Protein AF-A0A539E7C9-F1 (afdb_monomer_lite)

Structure (mmCIF, N/CA/C/O backbone):
data_AF-A0A539E7C9-F1
#
_entry.id   AF-A0A539E7C9-F1
#
loop_
_atom_site.group_PDB
_atom_site.id
_atom_site.type_symbol
_atom_site.label_atom_id
_atom_site.label_alt_id
_atom_site.label_comp_id
_atom_site.label_asym_id
_atom_site.label_entity_id
_atom_site.label_seq_id
_atom_site.pdbx_PDB_ins_code
_atom_site.Cartn_x
_atom_site.Cartn_y
_atom_site.Cartn_z
_atom_site.occupancy
_atom_site.B_iso_or_equiv
_atom_site.auth_seq_id
_atom_site.auth_comp_id
_atom_site.auth_asym_id
_atom_site.auth_atom_id
_atom_site.pdbx_PDB_model_num
ATOM 1 N N . MET A 1 1 ? 69.581 -27.695 44.020 1.00 45.28 1 MET A N 1
ATOM 2 C CA . MET A 1 1 ? 68.992 -27.643 42.669 1.00 45.28 1 MET A CA 1
ATOM 3 C C . MET A 1 1 ? 68.002 -26.503 42.683 1.00 45.28 1 MET A C 1
ATOM 5 O O . MET A 1 1 ? 66.988 -26.590 43.356 1.00 45.28 1 MET A O 1
ATOM 9 N N . THR A 1 2 ? 68.429 -25.380 42.125 1.00 43.75 2 THR A N 1
ATOM 10 C CA . THR A 1 2 ? 67.729 -24.096 42.081 1.00 43.75 2 THR A CA 1
ATOM 11 C C . THR A 1 2 ? 67.077 -23.979 40.713 1.00 43.75 2 THR A C 1
ATOM 13 O O . THR A 1 2 ? 67.805 -23.811 39.738 1.00 43.75 2 THR A O 1
ATOM 16 N N . ASP A 1 3 ? 65.751 -24.087 40.654 1.00 48.62 3 ASP A N 1
ATOM 17 C CA . ASP A 1 3 ? 64.978 -23.784 39.450 1.00 48.62 3 ASP A CA 1
ATOM 18 C C . ASP A 1 3 ? 64.479 -22.341 39.507 1.00 48.62 3 ASP A C 1
ATOM 20 O O . ASP A 1 3 ? 63.809 -21.902 40.445 1.00 48.62 3 ASP A O 1
ATOM 24 N N . THR A 1 4 ? 64.906 -21.601 38.495 1.00 52.16 4 THR A N 1
ATOM 25 C CA . THR A 1 4 ? 64.606 -20.208 38.191 1.00 52.16 4 THR A CA 1
ATOM 26 C C . THR A 1 4 ? 63.219 -20.068 37.573 1.00 52.16 4 THR A C 1
ATOM 28 O O . THR A 1 4 ? 62.860 -20.775 36.637 1.00 52.16 4 THR A O 1
ATOM 31 N N . ASN A 1 5 ? 62.471 -19.109 38.108 1.00 47.59 5 ASN A N 1
ATOM 32 C CA . ASN A 1 5 ? 61.143 -18.679 37.691 1.00 47.59 5 ASN A CA 1
ATOM 33 C C . ASN A 1 5 ? 61.292 -17.612 36.583 1.00 47.59 5 ASN A C 1
ATOM 35 O O . ASN A 1 5 ? 61.856 -16.549 36.853 1.00 47.59 5 ASN A O 1
ATOM 39 N N . GLU A 1 6 ? 60.834 -17.878 35.355 1.00 50.44 6 GLU A N 1
ATOM 40 C CA . GLU A 1 6 ? 60.775 -16.877 34.273 1.00 50.44 6 GLU A CA 1
ATOM 41 C C . GLU A 1 6 ? 59.439 -16.103 34.309 1.00 50.44 6 GLU A C 1
ATOM 43 O O . GLU A 1 6 ? 58.375 -16.725 34.338 1.00 50.44 6 GLU A O 1
ATOM 48 N N . PRO A 1 7 ? 59.448 -14.755 34.297 1.00 54.31 7 PRO A N 1
ATOM 49 C CA . PRO A 1 7 ? 58.234 -13.950 34.203 1.00 54.31 7 PRO A CA 1
ATOM 50 C C . PRO A 1 7 ? 57.754 -13.790 32.750 1.00 54.31 7 PRO A C 1
ATOM 52 O O . PRO A 1 7 ? 58.535 -13.532 31.835 1.00 54.31 7 PRO A O 1
ATOM 55 N N . GLY A 1 8 ? 56.437 -13.919 32.568 1.00 47.38 8 GLY A N 1
ATOM 56 C CA . GLY A 1 8 ? 55.744 -13.894 31.282 1.00 47.38 8 GLY A CA 1
ATOM 57 C C . GLY A 1 8 ? 55.895 -12.595 30.485 1.00 47.38 8 GLY A C 1
ATOM 58 O O . GLY A 1 8 ? 55.866 -11.487 31.022 1.00 47.38 8 GLY A O 1
ATOM 59 N N . ALA A 1 9 ? 56.014 -12.765 29.168 1.00 51.94 9 ALA A N 1
ATOM 60 C CA . ALA A 1 9 ? 56.040 -11.701 28.178 1.00 51.94 9 ALA A CA 1
ATOM 61 C C . ALA A 1 9 ? 54.674 -10.996 28.089 1.00 51.94 9 ALA A C 1
ATOM 63 O O . ALA A 1 9 ? 53.658 -11.612 27.762 1.00 51.94 9 ALA A O 1
ATOM 64 N N . GLY A 1 10 ? 54.663 -9.694 28.382 1.00 43.34 10 GLY A N 1
ATOM 65 C CA . GLY A 1 10 ? 53.506 -8.821 28.214 1.00 43.34 10 GLY A CA 1
ATOM 66 C C . GLY A 1 10 ? 53.247 -8.498 26.742 1.00 43.34 10 GLY A C 1
ATOM 67 O O . GLY A 1 10 ? 54.159 -8.143 25.997 1.00 43.34 10 GLY A O 1
ATOM 68 N N . TRP A 1 11 ? 51.985 -8.609 26.334 1.00 54.03 11 TRP A N 1
ATOM 69 C CA . TRP A 1 11 ? 51.491 -8.149 25.040 1.00 54.03 11 TRP A CA 1
ATOM 70 C C . TRP A 1 11 ? 51.380 -6.616 25.037 1.00 54.03 11 TRP A C 1
ATOM 72 O O . TRP A 1 11 ? 50.756 -6.039 25.928 1.00 54.03 11 TRP A O 1
ATOM 82 N N . ALA A 1 12 ? 51.985 -5.963 24.041 1.00 51.44 12 ALA A N 1
ATOM 83 C CA . ALA A 1 12 ? 51.870 -4.526 23.803 1.00 51.44 12 ALA A CA 1
ATOM 84 C C . ALA A 1 12 ? 50.987 -4.275 22.564 1.00 51.44 12 ALA A C 1
ATOM 86 O O . ALA A 1 12 ? 51.222 -4.905 21.528 1.00 51.44 12 ALA A O 1
ATOM 87 N N . PRO A 1 13 ? 49.991 -3.374 22.632 1.00 52.78 13 PRO A N 1
ATOM 88 C CA . PRO A 1 13 ? 49.167 -3.038 21.478 1.00 52.78 13 PRO A CA 1
ATOM 89 C C . PRO A 1 13 ? 49.966 -2.244 20.425 1.00 52.78 13 PRO A C 1
ATOM 91 O O . PRO A 1 13 ? 50.876 -1.486 20.781 1.00 52.78 13 PRO A O 1
ATOM 94 N N . PRO A 1 14 ? 49.633 -2.383 19.129 1.00 60.56 14 PRO A N 1
ATOM 95 C CA . PRO A 1 14 ? 50.300 -1.656 18.056 1.00 60.56 14 PRO A CA 1
ATOM 96 C C . PRO A 1 14 ? 50.029 -0.148 18.153 1.00 60.56 14 PRO A C 1
ATOM 98 O O . PRO A 1 14 ? 48.902 0.298 18.365 1.00 60.56 14 PRO A O 1
ATOM 101 N N . SER A 1 15 ? 51.082 0.645 17.969 1.00 54.16 15 SER A N 1
ATOM 102 C CA . SER A 1 15 ? 51.019 2.104 17.873 1.00 54.16 15 SER A CA 1
ATOM 103 C C . SER A 1 15 ? 50.252 2.540 16.620 1.00 54.16 15 SER A C 1
ATOM 105 O O . SER A 1 15 ? 50.608 2.144 15.509 1.00 54.16 15 SER A O 1
ATOM 107 N N . LEU A 1 16 ? 49.229 3.378 16.803 1.00 50.78 16 LEU A N 1
ATOM 108 C CA . LEU A 1 16 ? 48.463 3.994 15.717 1.00 50.78 16 LEU A CA 1
ATOM 109 C C . LEU A 1 16 ? 49.332 4.979 14.906 1.00 50.78 16 LEU A C 1
ATOM 111 O O . LEU A 1 16 ? 50.142 5.700 15.495 1.00 50.78 16 LEU A O 1
ATOM 115 N N . PRO A 1 17 ? 49.162 5.050 13.573 1.00 52.31 17 PRO A N 1
ATOM 116 C CA . PRO A 1 17 ? 49.855 6.021 12.735 1.00 52.31 17 PRO A CA 1
ATOM 117 C C . PRO A 1 17 ? 49.379 7.457 13.005 1.00 52.31 17 PRO A C 1
ATOM 119 O O . PRO A 1 17 ? 48.205 7.714 13.270 1.00 52.31 17 PRO A O 1
ATOM 122 N N . SER A 1 18 ? 50.328 8.391 12.925 1.00 56.41 18 SER A N 1
ATOM 123 C CA . SER A 1 18 ? 50.148 9.828 13.140 1.00 56.41 18 SER A CA 1
ATOM 124 C C . SER A 1 18 ? 49.028 10.440 12.292 1.00 56.41 18 SER A C 1
ATOM 126 O O . SER A 1 18 ? 48.858 10.112 11.119 1.00 56.41 18 SER A O 1
ATOM 128 N N . ALA A 1 19 ? 48.307 11.381 12.904 1.00 47.06 19 ALA A N 1
ATOM 129 C CA . ALA A 1 19 ? 47.188 12.124 12.338 1.00 47.06 19 ALA A CA 1
ATOM 130 C C . ALA A 1 19 ? 47.471 12.714 10.942 1.00 47.06 19 ALA A C 1
ATOM 132 O O . ALA A 1 19 ? 48.438 13.448 10.734 1.00 47.06 19 ALA A O 1
ATOM 133 N N . VAL A 1 20 ? 46.557 12.433 10.011 1.00 54.09 20 VAL A N 1
ATOM 134 C CA . VAL A 1 20 ? 46.459 13.072 8.695 1.00 54.09 20 VAL A CA 1
ATOM 135 C C . VAL A 1 20 ? 46.129 14.557 8.887 1.00 54.09 20 VAL A C 1
ATOM 137 O O . VAL A 1 20 ? 45.138 14.909 9.529 1.00 54.09 20 VAL A O 1
ATOM 140 N N . GLN A 1 21 ? 46.967 15.439 8.337 1.00 51.78 21 GLN A N 1
ATOM 141 C CA . GLN A 1 21 ? 46.701 16.878 8.283 1.00 51.78 21 GLN A CA 1
ATOM 142 C C . GLN A 1 21 ? 45.459 17.145 7.421 1.00 51.78 21 GLN A C 1
ATOM 144 O O . GLN A 1 21 ? 45.391 16.717 6.270 1.00 51.78 21 GLN A O 1
ATOM 149 N N . LYS A 1 22 ? 44.476 17.867 7.976 1.00 44.31 22 LYS A N 1
ATOM 150 C CA . LYS A 1 22 ? 43.299 18.331 7.229 1.00 44.31 22 LYS A CA 1
ATOM 151 C C . LYS A 1 22 ? 43.729 19.325 6.135 1.00 44.31 22 LYS A C 1
ATOM 153 O O . LYS A 1 22 ? 44.452 20.269 6.461 1.00 44.31 22 LYS A O 1
ATOM 158 N N . PRO A 1 23 ? 43.266 19.174 4.880 1.00 50.12 23 PRO A N 1
ATOM 159 C CA . PRO A 1 23 ? 43.487 20.167 3.834 1.00 50.12 23 PRO A CA 1
ATOM 160 C C . PRO A 1 23 ? 42.824 21.501 4.198 1.00 50.12 23 PRO A C 1
ATOM 162 O O . PRO A 1 23 ? 41.652 21.546 4.574 1.00 50.12 23 PRO A O 1
ATOM 165 N N . THR A 1 24 ? 43.567 22.596 4.072 1.00 53.03 24 THR A N 1
ATOM 166 C CA . THR A 1 24 ? 43.044 23.961 4.151 1.00 53.03 24 THR A CA 1
ATOM 167 C C . THR A 1 24 ? 42.242 24.283 2.889 1.00 53.03 24 THR A C 1
ATOM 169 O O . THR A 1 24 ? 42.777 24.267 1.782 1.00 53.03 24 THR A O 1
ATOM 172 N N . LEU A 1 25 ? 40.952 24.588 3.055 1.00 49.84 25 LEU A N 1
ATOM 173 C CA . LEU A 1 25 ? 40.088 25.069 1.974 1.00 49.84 25 LEU A CA 1
ATOM 174 C C . LEU A 1 25 ? 40.423 26.534 1.619 1.00 49.84 25 LEU A C 1
ATOM 176 O O . LEU A 1 25 ? 40.647 27.339 2.528 1.00 49.84 25 LEU A O 1
ATOM 180 N N . PRO A 1 26 ? 40.438 26.909 0.327 1.00 62.44 26 PRO A N 1
ATOM 181 C CA . PRO A 1 26 ? 40.548 28.303 -0.096 1.00 62.44 26 PRO A CA 1
ATOM 182 C C . PRO A 1 26 ? 39.264 29.100 0.223 1.00 62.44 26 PRO A C 1
ATOM 184 O O . PRO A 1 26 ? 38.184 28.515 0.332 1.00 62.44 26 PRO A O 1
ATOM 187 N N . PRO A 1 27 ? 39.354 30.436 0.371 1.00 53.66 27 PRO A N 1
ATOM 188 C CA . PRO A 1 27 ? 38.210 31.279 0.710 1.00 53.66 27 PRO A CA 1
ATOM 189 C C . PRO A 1 27 ? 37.151 31.293 -0.403 1.00 53.66 27 PRO A C 1
ATOM 191 O O . PRO A 1 27 ? 37.465 31.448 -1.584 1.00 53.66 27 PRO A O 1
ATOM 194 N N . ALA A 1 28 ? 35.886 31.162 0.001 1.00 46.38 28 ALA A N 1
ATOM 195 C CA . ALA A 1 28 ? 34.723 31.213 -0.876 1.00 46.38 28 ALA A CA 1
ATOM 196 C C . ALA A 1 28 ? 34.546 32.615 -1.485 1.00 46.38 28 ALA A C 1
ATOM 198 O O . ALA A 1 28 ? 34.436 33.612 -0.771 1.00 46.38 28 ALA A O 1
ATOM 199 N N . VAL A 1 29 ? 34.490 32.679 -2.816 1.00 52.69 29 VAL A N 1
ATOM 200 C CA . VAL A 1 29 ? 34.099 33.873 -3.573 1.00 52.69 29 VAL A CA 1
ATOM 201 C C . VAL A 1 29 ? 32.605 33.761 -3.864 1.00 52.69 29 VAL A C 1
ATOM 203 O O . VAL A 1 29 ? 32.192 32.875 -4.607 1.00 52.69 29 VAL A O 1
ATOM 206 N N . SER A 1 30 ? 31.792 34.643 -3.284 1.00 42.72 30 SER A N 1
ATOM 207 C CA . SER A 1 30 ? 30.349 34.711 -3.549 1.00 42.72 30 SER A CA 1
ATOM 208 C C . SER A 1 30 ? 30.069 35.456 -4.862 1.00 42.72 30 SER A C 1
ATOM 210 O O . SER A 1 30 ? 30.399 36.641 -4.947 1.00 42.72 30 SER A O 1
ATOM 212 N N . PRO A 1 31 ? 29.425 34.847 -5.875 1.00 51.72 31 PRO A N 1
ATOM 213 C CA . PRO A 1 31 ? 28.881 35.599 -6.995 1.00 51.72 31 PRO A CA 1
ATOM 214 C C . PRO A 1 31 ? 27.459 36.076 -6.676 1.00 51.72 31 PRO A C 1
ATOM 216 O O . PRO A 1 31 ? 26.536 35.287 -6.483 1.00 51.72 31 PRO A O 1
ATOM 219 N N . SER A 1 32 ? 27.263 37.390 -6.678 1.00 46.81 32 SER A N 1
ATOM 220 C CA . SER A 1 32 ? 25.951 38.025 -6.753 1.00 46.81 32 SER A CA 1
ATOM 221 C C . SER A 1 32 ? 25.377 37.850 -8.165 1.00 46.81 32 SER A C 1
ATOM 223 O O . SER A 1 32 ? 25.829 38.486 -9.116 1.00 46.81 32 SER A O 1
ATOM 225 N N . ARG A 1 33 ? 24.366 36.986 -8.319 1.00 44.47 33 ARG A N 1
ATOM 226 C CA . ARG A 1 33 ? 23.518 36.938 -9.520 1.00 44.47 33 ARG A CA 1
ATOM 227 C C . ARG A 1 33 ? 22.068 37.207 -9.144 1.00 44.47 33 ARG A C 1
ATOM 229 O O . ARG A 1 33 ? 21.465 36.470 -8.373 1.00 44.47 33 ARG A O 1
ATOM 236 N N . THR A 1 34 ? 21.524 38.274 -9.714 1.00 43.72 34 THR A N 1
ATOM 237 C CA . THR A 1 34 ? 20.089 38.546 -9.783 1.00 43.72 34 THR A CA 1
ATOM 238 C C . THR A 1 34 ? 19.411 37.542 -10.727 1.00 43.72 34 THR A C 1
ATOM 240 O O . THR A 1 34 ? 19.965 37.250 -11.792 1.00 43.72 34 THR A O 1
ATOM 243 N N . PRO A 1 35 ? 18.226 37.009 -10.382 1.00 47.81 35 PRO A N 1
ATOM 244 C CA . PRO A 1 35 ? 17.487 36.110 -11.263 1.00 47.81 35 PRO A CA 1
ATOM 245 C C . PRO A 1 35 ? 16.845 36.881 -12.435 1.00 47.81 35 PRO A C 1
ATOM 247 O O . PRO A 1 35 ? 16.334 37.986 -12.228 1.00 47.81 35 PRO A O 1
ATOM 250 N N . PRO A 1 36 ? 16.850 36.330 -13.664 1.00 46.16 36 PRO A N 1
ATOM 251 C CA . PRO A 1 36 ? 16.102 36.893 -14.780 1.00 46.16 36 PRO A CA 1
ATOM 252 C C . PRO A 1 36 ? 14.599 36.611 -14.637 1.00 46.16 36 PRO A C 1
ATOM 254 O O . PRO A 1 36 ? 14.173 35.531 -14.232 1.00 46.16 36 PRO A O 1
ATOM 257 N N . SER A 1 37 ? 13.796 37.605 -15.004 1.00 46.53 37 SER A N 1
ATOM 258 C CA . SER A 1 37 ? 12.341 37.538 -15.142 1.00 46.53 37 SER A CA 1
ATOM 259 C C . SER A 1 37 ? 11.934 36.601 -16.286 1.00 46.53 37 SER A C 1
ATOM 261 O O . SER A 1 37 ? 12.349 36.804 -17.427 1.00 46.53 37 SER A O 1
ATOM 263 N N . ASN A 1 38 ? 11.109 35.601 -15.974 1.00 43.81 38 ASN A N 1
ATOM 264 C CA . ASN A 1 38 ? 10.612 34.594 -16.913 1.00 43.81 38 ASN A CA 1
ATOM 265 C C . ASN A 1 38 ? 9.456 35.157 -17.783 1.00 43.81 38 ASN A C 1
ATOM 267 O O . ASN A 1 38 ? 8.522 35.728 -17.213 1.00 43.81 38 ASN A O 1
ATOM 271 N N . PRO A 1 39 ? 9.468 35.020 -19.125 1.00 44.22 39 PRO A N 1
ATOM 272 C CA . PRO A 1 39 ? 8.331 35.364 -19.978 1.00 44.22 39 PRO A CA 1
ATOM 273 C C . PRO A 1 39 ? 7.268 34.252 -19.970 1.00 44.22 39 PRO A C 1
ATOM 275 O O . PRO A 1 39 ? 7.589 33.067 -19.980 1.00 44.22 39 PRO A O 1
ATOM 278 N N . GLY A 1 40 ? 5.997 34.660 -19.937 1.00 38.53 40 GLY A N 1
ATOM 279 C CA . GLY A 1 40 ? 4.831 33.800 -19.730 1.00 38.53 40 GLY A CA 1
ATOM 280 C C . GLY A 1 40 ? 4.635 32.688 -20.765 1.00 38.53 40 GLY A C 1
ATOM 281 O O . GLY A 1 40 ? 4.781 32.894 -21.970 1.00 38.53 40 GLY A O 1
ATOM 282 N N . LEU A 1 41 ? 4.240 31.518 -20.260 1.00 36.00 41 LEU A N 1
ATOM 283 C CA . LEU A 1 41 ? 3.736 30.393 -21.039 1.00 36.00 41 LEU A CA 1
ATOM 284 C C . LEU A 1 41 ? 2.242 30.587 -21.326 1.00 36.00 41 LEU A C 1
ATOM 286 O O . LEU A 1 41 ? 1.462 30.942 -20.442 1.00 36.00 41 LEU A O 1
ATOM 290 N N . GLY A 1 42 ? 1.895 30.397 -22.599 1.00 34.72 42 GLY A N 1
ATOM 291 C CA . GLY A 1 42 ? 0.555 30.526 -23.158 1.00 34.72 42 GLY A CA 1
ATOM 292 C C . GLY A 1 42 ? -0.398 29.409 -22.734 1.00 34.72 42 GLY A C 1
ATOM 293 O O . GLY A 1 42 ? 0.016 28.350 -22.271 1.00 34.72 42 GLY A O 1
ATOM 294 N N . GLY A 1 43 ? -1.690 29.700 -22.890 1.00 35.56 43 GLY A N 1
ATOM 295 C CA . GLY A 1 43 ? -2.801 28.862 -22.458 1.00 35.56 43 GLY A CA 1
ATOM 296 C C . GLY A 1 43 ? -2.896 27.522 -23.184 1.00 35.56 43 GLY A C 1
ATOM 297 O O . GLY A 1 43 ? -2.688 27.429 -24.393 1.00 35.56 43 GLY A O 1
ATOM 298 N N . VAL A 1 44 ? -3.256 26.510 -22.402 1.00 36.69 44 VAL A N 1
ATOM 299 C CA . VAL A 1 44 ? -3.709 25.193 -22.849 1.00 36.69 44 VAL A CA 1
ATOM 300 C C . VAL A 1 44 ? -5.227 25.204 -23.061 1.00 36.69 44 VAL A C 1
ATOM 302 O O . VAL A 1 44 ? -5.971 25.832 -22.307 1.00 36.69 44 VAL A O 1
ATOM 305 N N . ASP A 1 45 ? -5.644 24.535 -24.133 1.00 34.91 45 ASP A N 1
ATOM 306 C CA . ASP A 1 45 ? -7.008 24.392 -24.651 1.00 34.91 45 ASP A CA 1
ATOM 307 C C . ASP A 1 45 ? -7.788 23.321 -23.844 1.00 34.91 45 ASP A C 1
ATOM 309 O O . ASP A 1 45 ? -7.313 22.188 -23.743 1.00 34.91 45 ASP A O 1
ATOM 313 N N . PRO A 1 46 ? -8.947 23.634 -23.230 1.00 37.47 46 PRO A N 1
ATOM 314 C CA . PRO A 1 46 ? -9.612 22.769 -22.246 1.00 37.47 46 PRO A CA 1
ATOM 315 C C . PRO A 1 46 ? -10.573 21.715 -22.839 1.00 37.47 46 PRO A C 1
ATOM 317 O O . PRO A 1 46 ? -11.565 21.379 -22.198 1.00 37.47 46 PRO A O 1
ATOM 320 N N . THR A 1 47 ? -10.335 21.190 -24.046 1.00 38.81 47 THR A N 1
ATOM 321 C CA . THR A 1 47 ? -11.294 20.276 -24.716 1.00 38.81 47 THR A CA 1
ATOM 322 C C . THR A 1 47 ? -10.837 18.826 -24.927 1.00 38.81 47 THR A C 1
ATOM 324 O O . THR A 1 47 ? -11.555 18.056 -25.562 1.00 38.81 47 THR A O 1
ATOM 327 N N . ALA A 1 48 ? -9.715 18.392 -24.345 1.00 35.62 48 ALA A N 1
ATOM 328 C CA . ALA A 1 48 ? -9.367 16.966 -24.312 1.00 35.62 48 ALA A CA 1
ATOM 329 C C . ALA A 1 48 ? -10.201 16.217 -23.244 1.00 35.62 48 ALA A C 1
ATOM 331 O O . ALA A 1 48 ? -10.324 16.728 -22.126 1.00 35.62 48 ALA A O 1
ATOM 332 N N . PRO A 1 49 ? -10.772 15.030 -23.541 1.00 29.22 49 PRO A N 1
ATOM 333 C CA . PRO A 1 49 ? -11.456 14.211 -22.547 1.00 29.22 49 PRO A CA 1
ATOM 334 C C . PRO A 1 49 ? -10.421 13.675 -21.556 1.00 29.22 49 PRO A C 1
ATOM 336 O O . PRO A 1 49 ? -9.727 12.698 -21.811 1.00 29.22 49 PRO A O 1
ATOM 339 N N . MET A 1 50 ? -10.284 14.371 -20.433 1.00 27.39 50 MET A N 1
ATOM 340 C CA . MET A 1 50 ? -9.554 13.874 -19.277 1.00 27.39 50 MET A CA 1
ATOM 341 C C . MET A 1 50 ? -10.377 12.746 -18.657 1.00 27.39 50 MET A C 1
ATOM 343 O O . MET A 1 50 ? -11.591 12.902 -18.494 1.00 27.39 50 MET A O 1
ATOM 347 N N . MET A 1 51 ? -9.727 11.632 -18.308 1.00 25.72 51 MET A N 1
ATOM 348 C CA . MET A 1 51 ? -10.300 10.644 -17.397 1.00 25.72 51 MET A CA 1
ATOM 349 C C . MET A 1 51 ? -10.854 11.386 -16.176 1.00 25.72 51 MET A C 1
ATOM 351 O O . MET A 1 51 ? -10.112 12.048 -15.446 1.00 25.72 51 MET A O 1
ATOM 355 N N . GLN A 1 52 ? -12.174 11.338 -15.994 1.00 25.67 52 GLN A N 1
ATOM 356 C CA . GLN A 1 52 ? -12.802 11.812 -14.772 1.00 25.67 52 GLN A CA 1
ATOM 357 C C . GLN A 1 52 ? -12.450 10.815 -13.675 1.00 25.67 52 GLN A C 1
ATOM 359 O O . GLN A 1 52 ? -13.116 9.800 -13.511 1.00 25.67 52 GLN A O 1
ATOM 364 N N . VAL A 1 53 ? -11.414 11.130 -12.903 1.00 26.17 53 VAL A N 1
ATOM 365 C CA . VAL A 1 53 ? -11.341 10.659 -11.522 1.00 26.17 53 VAL A CA 1
ATOM 366 C C . VAL A 1 53 ? -12.570 11.248 -10.839 1.00 26.17 53 VAL A C 1
ATOM 368 O O . VAL A 1 53 ? -12.652 12.464 -10.665 1.00 26.17 53 VAL A O 1
ATOM 371 N N . VAL A 1 54 ? -13.569 10.409 -10.570 1.00 25.83 54 VAL A N 1
ATOM 372 C CA . VAL A 1 54 ? -14.802 10.793 -9.880 1.00 25.83 54 VAL A CA 1
ATOM 373 C C . VAL A 1 54 ? -14.416 11.267 -8.475 1.00 25.83 54 VAL A C 1
ATOM 375 O O . VAL A 1 54 ? -13.959 10.453 -7.676 1.00 25.83 54 VAL A O 1
ATOM 378 N N . PRO A 1 55 ? -14.572 12.557 -8.128 1.00 30.31 55 PRO A N 1
ATOM 379 C CA . PRO A 1 55 ? -14.379 13.010 -6.763 1.00 30.31 55 PRO A CA 1
ATOM 380 C C . PRO A 1 55 ? -15.684 12.736 -6.016 1.00 30.31 55 PRO A C 1
ATOM 382 O O . PRO A 1 55 ? -16.677 13.448 -6.187 1.00 30.31 55 PRO A O 1
ATOM 385 N N . GLY A 1 56 ? -15.696 11.677 -5.213 1.00 30.66 56 GLY A N 1
ATOM 386 C CA . GLY A 1 56 ? -16.710 11.493 -4.185 1.00 30.66 56 GLY A CA 1
ATOM 387 C C . GLY A 1 56 ? -16.536 12.539 -3.081 1.00 30.66 56 GLY A C 1
ATOM 388 O O . GLY A 1 56 ? -15.433 12.745 -2.588 1.00 30.66 56 GLY A O 1
ATOM 389 N N . VAL A 1 57 ? -17.657 13.150 -2.691 1.00 29.78 57 VAL A N 1
ATOM 390 C CA . VAL A 1 57 ? -17.874 14.093 -1.575 1.00 29.78 57 VAL A CA 1
ATOM 391 C C . VAL A 1 57 ? -17.531 15.570 -1.850 1.00 29.78 57 VAL A C 1
ATOM 393 O O . VAL A 1 57 ? -16.398 16.039 -1.792 1.00 29.78 57 VAL A O 1
ATOM 396 N N . ALA A 1 58 ? -18.589 16.350 -2.093 1.00 29.34 58 ALA A N 1
ATOM 397 C CA . ALA A 1 58 ? -18.549 17.807 -2.108 1.00 29.34 58 ALA A CA 1
ATOM 398 C C . ALA A 1 58 ? -18.309 18.356 -0.689 1.00 29.34 58 ALA A C 1
ATOM 400 O O . ALA A 1 58 ? -19.128 18.159 0.207 1.00 29.34 58 ALA A O 1
ATOM 401 N N . ALA A 1 59 ? -17.217 19.100 -0.502 1.00 30.83 59 ALA A N 1
ATOM 402 C CA . ALA A 1 59 ? -16.956 19.830 0.735 1.00 30.83 59 ALA A CA 1
ATOM 403 C C . ALA A 1 59 ? -18.030 20.918 0.981 1.00 30.83 59 ALA A C 1
ATOM 405 O O . ALA A 1 59 ? -18.387 21.651 0.048 1.00 30.83 59 ALA A O 1
ATOM 406 N N . PRO A 1 60 ? -18.531 21.092 2.219 1.00 34.91 60 PRO A N 1
ATOM 407 C CA . PRO A 1 60 ? -19.459 22.170 2.534 1.00 34.91 60 PRO A CA 1
ATOM 408 C C . PRO A 1 60 ? -18.790 23.543 2.369 1.00 34.91 60 PRO A C 1
ATOM 410 O O . PRO A 1 60 ? -17.642 23.776 2.747 1.00 34.91 60 PRO A O 1
ATOM 413 N N . SER A 1 61 ? -19.535 24.491 1.802 1.00 35.91 61 SER A N 1
ATOM 414 C CA . SER A 1 61 ? -19.093 25.871 1.592 1.00 35.91 61 SER A CA 1
ATOM 415 C C . SER A 1 61 ? -18.780 26.579 2.918 1.00 35.91 61 SER A C 1
ATOM 417 O O . SER A 1 61 ? -19.668 26.763 3.752 1.00 35.91 61 SER A O 1
ATOM 419 N N . ALA A 1 62 ? -17.533 27.028 3.084 1.00 38.94 62 ALA A N 1
ATOM 420 C CA . ALA A 1 62 ? -17.054 27.720 4.280 1.00 38.94 62 ALA A CA 1
ATOM 421 C C . ALA A 1 62 ? -17.765 29.076 4.536 1.00 38.94 62 ALA A C 1
ATOM 423 O O . ALA A 1 62 ? -17.969 29.857 3.596 1.00 38.94 62 ALA A O 1
ATOM 424 N N . PRO A 1 63 ? -18.087 29.427 5.799 1.00 39.25 63 PRO A N 1
ATOM 425 C CA . PRO A 1 63 ? -18.649 30.731 6.141 1.00 39.25 63 PRO A CA 1
ATOM 426 C C . PRO A 1 63 ? -17.622 31.874 6.025 1.00 39.25 63 PRO A C 1
ATOM 428 O O . PRO A 1 63 ? -16.419 31.724 6.245 1.00 39.25 63 PRO A O 1
ATOM 431 N N . LYS A 1 64 ? -18.125 33.063 5.663 1.00 34.88 64 LYS A N 1
ATOM 432 C CA . LYS A 1 64 ? -17.352 34.295 5.422 1.00 34.88 64 LYS A CA 1
ATOM 433 C C . LYS A 1 64 ? -16.526 34.725 6.645 1.00 34.88 64 LYS A C 1
ATOM 435 O O . LYS A 1 64 ? -17.063 34.974 7.719 1.00 34.88 64 LYS A O 1
ATOM 440 N N . ARG A 1 65 ? -15.224 34.922 6.407 1.00 37.47 65 ARG A N 1
ATOM 441 C CA . ARG A 1 65 ? -14.192 35.403 7.344 1.00 37.47 65 ARG A CA 1
ATOM 442 C C . ARG A 1 65 ? -14.587 36.692 8.082 1.00 37.47 65 ARG A C 1
ATOM 444 O O . ARG A 1 65 ? -14.697 37.747 7.455 1.00 37.47 65 ARG A O 1
ATOM 451 N N . SER A 1 66 ? -14.638 36.639 9.413 1.00 37.06 66 SER A N 1
ATOM 452 C CA . SER A 1 66 ? -14.387 37.802 10.270 1.00 37.06 66 SER A CA 1
ATOM 453 C C . SER A 1 66 ? -12.937 37.751 10.769 1.00 37.06 66 SER A C 1
ATOM 455 O O . SER A 1 66 ? -12.349 36.691 10.976 1.00 37.06 66 SER A O 1
ATOM 457 N N . ARG A 1 67 ? -12.298 38.920 10.841 1.00 39.75 67 ARG A N 1
ATOM 458 C CA . ARG A 1 67 ? -10.884 39.073 11.195 1.00 39.75 67 ARG A CA 1
ATOM 459 C C . ARG A 1 67 ? -10.707 38.924 12.710 1.00 39.75 67 ARG A C 1
ATOM 461 O O . ARG A 1 67 ? -10.912 39.897 13.426 1.00 39.75 67 ARG A O 1
ATOM 468 N N . ALA A 1 68 ? -10.246 37.768 13.173 1.00 33.38 68 ALA A N 1
ATOM 469 C CA . ALA A 1 68 ? -9.604 37.610 14.477 1.00 33.38 68 ALA A CA 1
ATOM 470 C C . ALA A 1 68 ? -8.426 36.641 14.309 1.00 33.38 68 ALA A C 1
ATOM 472 O O . ALA A 1 68 ? -8.570 35.563 13.739 1.00 33.38 68 ALA A O 1
ATOM 473 N N . LYS A 1 69 ? -7.230 37.115 14.656 1.00 36.88 69 LYS A N 1
ATOM 474 C CA . LYS A 1 69 ? -5.944 36.505 14.317 1.00 36.88 69 LYS A CA 1
ATOM 475 C C . LYS A 1 69 ? -5.495 35.508 15.399 1.00 36.88 69 LYS A C 1
ATOM 477 O O . LYS A 1 69 ? -5.724 35.753 16.575 1.00 36.88 69 LYS A O 1
ATOM 482 N N . THR A 1 70 ? -4.761 34.489 14.942 1.00 36.69 70 THR A N 1
ATOM 483 C CA . THR A 1 70 ? -3.692 33.762 15.663 1.00 36.69 70 THR A CA 1
ATOM 484 C C . THR A 1 70 ? -4.079 32.808 16.805 1.00 36.69 70 THR A C 1
ATOM 486 O O . THR A 1 70 ? -3.564 32.939 17.900 1.00 36.69 70 THR A O 1
ATOM 489 N N . VAL A 1 71 ? -4.913 31.800 16.517 1.00 34.75 71 VAL A N 1
ATOM 490 C CA . VAL A 1 71 ? -4.915 30.489 17.234 1.00 34.75 71 VAL A CA 1
ATOM 491 C C . VAL A 1 71 ? -5.200 29.314 16.266 1.00 34.75 71 VAL A C 1
ATOM 493 O O . VAL A 1 71 ? -4.790 28.183 16.486 1.00 34.75 71 VAL A O 1
ATOM 496 N N . GLY A 1 72 ? -5.826 29.565 15.111 1.00 30.16 72 GLY A N 1
ATOM 497 C CA . GLY A 1 72 ? -6.332 28.518 14.206 1.00 30.16 72 GLY A CA 1
ATOM 498 C C . GLY A 1 72 ? -5.330 27.787 13.298 1.00 30.16 72 GLY A C 1
ATOM 499 O O . GLY A 1 72 ? -5.731 27.395 12.208 1.00 30.16 72 GLY A O 1
ATOM 500 N N . ALA A 1 73 ? -4.058 27.632 13.681 1.00 33.00 73 ALA A N 1
ATOM 501 C CA . ALA A 1 73 ? -3.100 26.814 12.917 1.00 33.00 73 ALA A CA 1
ATOM 502 C C . ALA A 1 73 ? -2.961 25.378 13.464 1.00 33.00 73 ALA A C 1
ATOM 504 O O . ALA A 1 73 ? -2.623 24.480 12.701 1.00 33.00 73 ALA A O 1
ATOM 505 N N . LEU A 1 74 ? -3.296 25.142 14.739 1.00 37.28 74 LEU A N 1
ATOM 506 C CA . LEU A 1 74 ? -3.253 23.812 15.372 1.00 37.28 74 LEU A CA 1
ATOM 507 C C . LEU A 1 74 ? -4.604 23.083 15.356 1.00 37.28 74 LEU A C 1
ATOM 509 O O . LEU A 1 74 ? -4.638 21.865 15.219 1.00 37.28 74 LEU A O 1
ATOM 513 N N . ALA A 1 75 ? -5.719 23.821 15.300 1.00 37.69 75 ALA A N 1
ATOM 514 C CA . ALA A 1 75 ? -7.036 23.252 14.985 1.00 37.69 75 ALA A CA 1
ATOM 515 C C . ALA A 1 75 ? -7.116 22.656 13.559 1.00 37.69 75 ALA A C 1
ATOM 517 O O . ALA A 1 75 ? -8.057 21.940 13.234 1.00 37.69 75 ALA A O 1
ATOM 518 N N . GLY A 1 76 ? -6.128 22.937 12.699 1.00 30.36 76 GLY A N 1
ATOM 519 C CA . GLY A 1 76 ? -6.025 22.359 11.358 1.00 30.36 76 GLY A CA 1
ATOM 520 C C . GLY A 1 76 ? -5.613 20.885 11.344 1.00 30.36 76 GLY A C 1
ATOM 521 O O . GLY A 1 76 ? -5.952 20.192 10.391 1.00 30.36 76 GLY A O 1
ATOM 522 N N . VAL A 1 77 ? -4.944 20.391 12.393 1.00 39.50 77 VAL A N 1
ATOM 523 C CA . VAL A 1 77 ? -4.623 18.958 12.517 1.00 39.50 77 VAL A CA 1
ATOM 524 C C . VAL A 1 77 ? -5.867 18.180 12.954 1.00 39.50 77 VAL A C 1
ATOM 526 O O . VAL A 1 77 ? -6.173 17.158 12.354 1.00 39.50 77 VAL A O 1
ATOM 529 N N . GLY A 1 78 ? -6.669 18.726 13.878 1.00 32.03 78 GLY A N 1
ATOM 530 C CA . GLY A 1 78 ? -7.972 18.149 14.243 1.00 32.03 78 GLY A CA 1
ATOM 531 C C . GLY A 1 78 ? -9.024 18.231 13.124 1.00 32.03 78 GLY A C 1
ATOM 532 O O . GLY A 1 78 ? -9.796 17.301 12.923 1.00 32.03 78 GLY A O 1
ATOM 533 N N . ALA A 1 79 ? -9.036 19.304 12.324 1.00 33.19 79 ALA A N 1
ATOM 534 C CA . ALA A 1 79 ? -10.003 19.463 11.230 1.00 33.19 79 ALA A CA 1
ATOM 535 C C . ALA A 1 79 ? -9.662 18.667 9.952 1.00 33.19 79 ALA A C 1
ATOM 537 O O . ALA A 1 79 ? -10.556 18.422 9.144 1.00 33.19 79 ALA A O 1
ATOM 538 N N . LEU A 1 80 ? -8.406 18.244 9.760 1.00 35.66 80 LEU A N 1
ATOM 539 C CA . LEU A 1 80 ? -8.053 17.283 8.704 1.00 35.66 80 LEU A CA 1
ATOM 540 C C . LEU A 1 80 ? -8.575 15.874 9.017 1.00 35.66 80 LEU A C 1
ATOM 542 O O . LEU A 1 80 ? -8.890 15.137 8.089 1.00 35.66 80 LEU A O 1
ATOM 546 N N . VAL A 1 81 ? -8.756 15.544 10.298 1.00 36.72 81 VAL A N 1
ATOM 547 C CA . VAL A 1 81 ? -9.406 14.298 10.734 1.00 36.72 81 VAL A CA 1
ATOM 548 C C . VAL A 1 81 ? -10.924 14.354 10.500 1.00 36.72 81 VAL A C 1
ATOM 550 O O . VAL A 1 81 ? -11.523 13.355 10.129 1.00 36.72 81 VAL A O 1
ATOM 553 N N . ALA A 1 82 ? -11.550 15.533 10.602 1.00 31.47 82 ALA A N 1
ATOM 554 C CA . ALA A 1 82 ? -13.006 15.682 10.478 1.00 31.47 82 ALA A CA 1
ATOM 555 C C . ALA A 1 82 ? -13.546 15.890 9.042 1.00 31.47 82 ALA A C 1
ATOM 557 O O . ALA A 1 82 ? -14.758 15.915 8.852 1.00 31.47 82 ALA A O 1
ATOM 558 N N . ALA A 1 83 ? -12.693 16.083 8.025 1.00 29.52 83 ALA A N 1
ATOM 559 C CA . ALA A 1 83 ? -13.132 16.376 6.647 1.00 29.52 83 ALA A CA 1
ATOM 560 C C . ALA A 1 83 ? -12.569 15.420 5.574 1.00 29.52 83 ALA A C 1
ATOM 562 O O . ALA A 1 83 ? -12.708 15.689 4.381 1.00 29.52 83 ALA A O 1
ATOM 563 N N . GLY A 1 84 ? -11.948 14.311 5.983 1.00 28.91 84 GLY A N 1
ATOM 564 C CA . GLY A 1 84 ? -11.342 13.327 5.082 1.00 28.91 84 GLY A CA 1
ATOM 565 C C . GLY A 1 84 ? -11.135 11.962 5.737 1.00 28.91 84 GLY A C 1
ATOM 566 O O . GLY A 1 84 ? -10.066 11.376 5.597 1.00 28.91 84 GLY A O 1
ATOM 567 N N . ALA A 1 85 ? -12.122 11.473 6.489 1.00 27.36 85 ALA A N 1
ATOM 568 C CA . ALA A 1 85 ? -12.024 10.209 7.213 1.00 27.36 85 ALA A CA 1
ATOM 569 C C . ALA A 1 85 ? -12.334 9.005 6.304 1.00 27.36 85 ALA A C 1
ATOM 571 O O . ALA A 1 85 ? -13.384 8.393 6.397 1.00 27.36 85 ALA A O 1
ATOM 572 N N . PHE A 1 86 ? -11.407 8.671 5.409 1.00 35.69 86 PHE A N 1
ATOM 573 C CA . PHE A 1 86 ? -11.226 7.301 4.917 1.00 35.69 86 PHE A CA 1
ATOM 574 C C . PHE A 1 86 ? -9.750 7.143 4.549 1.00 35.69 86 PHE A C 1
ATOM 576 O O . PHE A 1 86 ? -9.354 7.306 3.398 1.00 35.69 86 PHE A O 1
ATOM 583 N N . ALA A 1 87 ? -8.905 6.913 5.552 1.00 34.66 87 ALA A N 1
ATOM 584 C CA . ALA A 1 87 ? -7.530 6.481 5.343 1.00 34.66 87 ALA A CA 1
ATOM 585 C C . ALA A 1 87 ? -6.946 5.896 6.632 1.00 34.66 87 ALA A C 1
ATOM 587 O O . ALA A 1 87 ? -6.860 6.580 7.646 1.00 34.66 87 ALA A O 1
ATOM 588 N N . VAL A 1 88 ? -6.472 4.656 6.500 1.00 30.80 88 VAL A N 1
ATOM 589 C CA . VAL A 1 88 ? -5.642 3.895 7.442 1.00 30.80 88 VAL A CA 1
ATOM 590 C C . VAL A 1 88 ? -6.346 3.539 8.740 1.00 30.80 88 VAL A C 1
ATOM 592 O O . VAL A 1 88 ? -6.356 4.275 9.718 1.00 30.80 88 VAL A O 1
ATOM 595 N N . VAL A 1 89 ? -6.882 2.332 8.734 1.00 30.05 89 VAL A N 1
ATOM 596 C CA . VAL A 1 89 ? -7.286 1.644 9.949 1.00 30.05 89 VAL A CA 1
ATOM 597 C C . VAL A 1 89 ? -6.172 0.646 10.331 1.00 30.05 89 VAL A C 1
ATOM 599 O O . VAL A 1 89 ? -5.195 0.482 9.594 1.00 30.05 89 VAL A O 1
ATOM 602 N N . THR A 1 90 ? -6.239 0.070 11.525 1.00 28.08 90 THR A N 1
ATOM 603 C CA . THR A 1 90 ? -5.110 -0.466 12.310 1.00 28.08 90 THR A CA 1
ATOM 604 C C . THR A 1 90 ? -5.568 -1.779 12.995 1.00 28.08 90 THR A C 1
ATOM 606 O O . THR A 1 90 ? -6.695 -1.773 13.446 1.00 28.08 90 THR A O 1
ATOM 609 N N . ILE A 1 91 ? -4.787 -2.883 13.100 1.00 36.00 91 ILE A N 1
ATOM 610 C CA . ILE A 1 91 ? -5.129 -4.128 13.883 1.00 36.00 91 ILE A CA 1
ATOM 611 C C . ILE A 1 91 ? -3.965 -4.651 14.750 1.00 36.00 91 ILE A C 1
ATOM 613 O O . ILE A 1 91 ? -2.882 -4.125 14.590 1.00 36.00 91 ILE A O 1
ATOM 617 N N . THR A 1 92 ? -4.110 -5.703 15.590 1.00 32.03 92 THR A N 1
ATOM 618 C CA . THR A 1 92 ? -3.033 -6.688 15.887 1.00 32.03 92 THR A CA 1
ATOM 619 C C . THR A 1 92 ? -3.393 -8.052 15.316 1.00 32.03 92 THR A C 1
ATOM 621 O O . THR A 1 92 ? -4.506 -8.542 15.492 1.00 32.03 92 THR A O 1
ATOM 624 N N . GLY A 1 93 ? -2.406 -8.730 14.742 1.00 31.92 93 GLY A N 1
ATOM 625 C CA . GLY A 1 93 ? -2.498 -10.136 14.388 1.00 31.92 93 GLY A CA 1
ATOM 626 C C . GLY A 1 93 ? -1.183 -10.820 14.703 1.00 31.92 93 GLY A C 1
ATOM 627 O O . GLY A 1 93 ? -0.420 -11.138 13.800 1.00 31.92 93 GLY A O 1
ATOM 628 N N . ASN A 1 94 ? -0.927 -11.021 15.997 1.00 35.84 94 ASN A N 1
ATOM 629 C CA . ASN A 1 94 ? 0.260 -11.682 16.528 1.00 35.84 94 ASN A CA 1
ATOM 630 C C . ASN A 1 94 ? 0.219 -13.194 16.227 1.00 35.84 94 ASN A C 1
ATOM 632 O O . ASN A 1 94 ? -0.109 -14.003 17.089 1.00 35.84 94 ASN A O 1
ATOM 636 N N . ASP A 1 95 ? 0.556 -13.550 14.992 1.00 47.78 95 ASP A N 1
ATOM 637 C CA . ASP A 1 95 ? 1.037 -14.866 14.583 1.00 47.78 95 ASP A CA 1
ATOM 638 C C . ASP A 1 95 ? 2.325 -14.614 13.796 1.00 47.78 95 ASP A C 1
ATOM 640 O O . ASP A 1 95 ? 2.312 -13.870 12.816 1.00 47.78 95 ASP A O 1
ATOM 644 N N . GLU A 1 96 ? 3.437 -15.265 14.155 1.00 54.06 96 GLU A N 1
ATOM 645 C CA . GLU A 1 96 ? 4.754 -15.087 13.503 1.00 54.06 96 GLU A CA 1
ATOM 646 C C . GLU A 1 96 ? 4.738 -15.314 11.967 1.00 54.06 96 GLU A C 1
ATOM 648 O O . GLU A 1 96 ? 5.729 -15.058 11.285 1.00 54.06 96 GLU A O 1
ATOM 653 N N . LYS A 1 97 ? 3.620 -15.793 11.401 1.00 64.81 97 LYS A N 1
ATOM 654 C CA . LYS A 1 97 ? 3.413 -16.058 9.968 1.00 64.81 97 LYS A CA 1
ATOM 655 C C . LYS A 1 97 ? 2.397 -15.135 9.268 1.00 64.81 97 LYS A C 1
ATOM 657 O O . LYS A 1 97 ? 2.317 -15.188 8.041 1.00 64.81 97 LYS A O 1
ATOM 662 N N . GLY A 1 98 ? 1.674 -14.276 9.996 1.00 81.62 98 GLY A N 1
ATOM 663 C CA . GLY A 1 98 ? 0.638 -13.380 9.451 1.00 81.62 98 GLY A CA 1
ATOM 664 C C . GLY A 1 98 ? -0.523 -14.087 8.723 1.00 81.62 98 GLY A C 1
ATOM 665 O O . GLY A 1 98 ? -0.584 -15.321 8.644 1.00 81.62 98 GLY A O 1
ATOM 666 N N . GLY A 1 99 ? -1.450 -13.296 8.177 1.00 88.56 99 GLY A N 1
ATOM 667 C CA . GLY A 1 99 ? -2.583 -13.765 7.358 1.00 88.56 99 GLY A CA 1
ATOM 668 C C . GLY A 1 99 ? -3.621 -14.634 8.092 1.00 88.56 99 GLY A C 1
ATOM 669 O O . GLY A 1 99 ? -3.516 -14.864 9.293 1.00 88.56 99 GLY A O 1
ATOM 670 N N . ALA A 1 100 ? -4.605 -15.156 7.357 1.00 94.25 100 ALA A N 1
ATOM 671 C CA . ALA A 1 100 ? -5.740 -15.943 7.857 1.00 94.25 100 ALA A CA 1
ATOM 672 C C . ALA A 1 100 ? -5.868 -17.319 7.167 1.00 94.25 100 ALA A C 1
ATOM 674 O O . ALA A 1 100 ? -5.204 -17.588 6.162 1.00 94.25 100 ALA A O 1
ATOM 675 N N . ALA A 1 101 ? -6.715 -18.216 7.682 1.00 94.81 101 ALA A N 1
ATOM 676 C CA . ALA A 1 101 ? -6.982 -19.524 7.078 1.00 94.81 101 ALA A CA 1
ATOM 677 C C . ALA A 1 101 ? -8.031 -19.474 5.947 1.00 94.81 101 ALA A C 1
ATOM 679 O O . ALA A 1 101 ? -8.042 -20.367 5.096 1.00 94.81 101 ALA A O 1
ATOM 680 N N . SER A 1 102 ? -8.874 -18.438 5.887 1.00 95.81 102 SER A N 1
ATOM 681 C CA . SER A 1 102 ? -9.822 -18.195 4.785 1.00 95.81 102 SER A CA 1
ATOM 682 C C . SER A 1 102 ? -9.880 -16.713 4.371 1.00 95.81 102 SER A C 1
ATOM 684 O O . SER A 1 102 ? -9.469 -15.854 5.153 1.00 95.81 102 SER A O 1
ATOM 686 N N . PRO A 1 103 ? -10.426 -16.383 3.179 1.00 96.75 103 PRO A N 1
ATOM 687 C CA . PRO A 1 103 ? -10.624 -14.994 2.753 1.00 96.75 103 PRO A CA 1
ATOM 688 C C . PRO A 1 103 ? -11.466 -14.181 3.744 1.00 96.75 103 PRO A C 1
ATOM 690 O O . PRO A 1 103 ? -11.067 -13.111 4.186 1.00 96.75 103 PRO A O 1
ATOM 693 N N . THR A 1 104 ? -12.615 -14.717 4.155 1.00 94.44 104 THR A N 1
ATOM 694 C CA . THR A 1 104 ? -13.546 -14.054 5.082 1.00 94.44 104 THR A CA 1
ATOM 695 C C . THR A 1 104 ? -12.991 -13.908 6.498 1.00 94.44 104 THR A C 1
ATOM 697 O O . THR A 1 104 ? -13.326 -12.951 7.200 1.00 94.44 104 THR A O 1
ATOM 700 N N . GLU A 1 105 ? -12.103 -14.812 6.921 1.00 94.94 105 GLU A N 1
ATOM 701 C CA . GLU A 1 105 ? -11.391 -14.674 8.191 1.00 94.94 105 GLU A CA 1
ATOM 702 C C . GLU A 1 105 ? -10.428 -13.481 8.164 1.00 94.94 105 GLU A C 1
ATOM 704 O O . GLU A 1 105 ? -10.316 -12.806 9.185 1.00 94.94 105 GLU A O 1
ATOM 709 N N . VAL A 1 106 ? -9.829 -13.138 7.008 1.00 95.69 106 VAL A N 1
ATOM 710 C CA . VAL A 1 106 ? -9.087 -11.871 6.873 1.00 95.69 106 VAL A CA 1
ATOM 711 C C . VAL A 1 106 ? -10.004 -10.714 7.225 1.00 95.69 106 VAL A C 1
ATOM 713 O O . VAL A 1 106 ? -9.628 -9.952 8.092 1.00 95.69 106 VAL A O 1
ATOM 716 N N . GLY A 1 107 ? -11.215 -10.624 6.659 1.00 92.94 107 GLY A N 1
ATOM 717 C CA . GLY A 1 107 ? -12.196 -9.574 6.983 1.00 92.94 107 GLY A CA 1
ATOM 718 C C . GLY A 1 107 ? -12.542 -9.474 8.478 1.00 92.94 107 GLY A C 1
ATOM 719 O O . GLY A 1 107 ? -12.672 -8.382 9.026 1.00 92.94 107 GLY A O 1
ATOM 720 N N . THR A 1 108 ? -12.640 -10.620 9.157 1.00 92.69 108 THR A N 1
ATOM 721 C CA . THR A 1 108 ? -12.938 -10.689 10.600 1.00 92.69 108 THR A CA 1
ATOM 722 C C . THR A 1 108 ? -11.765 -10.186 11.438 1.00 92.69 108 THR A C 1
ATOM 724 O O . THR A 1 108 ? -11.950 -9.359 12.329 1.00 92.69 108 THR A O 1
ATOM 727 N N . LEU A 1 109 ? -10.546 -10.637 11.133 1.00 93.44 109 LEU A N 1
ATOM 728 C CA . LEU A 1 109 ? -9.327 -10.106 11.747 1.00 93.44 109 LEU A CA 1
ATOM 729 C C . LEU A 1 109 ? -9.153 -8.618 11.388 1.00 93.44 109 LEU A C 1
ATOM 731 O O . LEU A 1 109 ? -8.754 -7.840 12.248 1.00 93.44 109 LEU A O 1
ATOM 735 N N . LEU A 1 110 ? -9.570 -8.244 10.167 1.00 93.19 110 LEU A N 1
ATOM 736 C CA . LEU A 1 110 ? -9.656 -6.913 9.544 1.00 93.19 110 LEU A CA 1
ATOM 737 C C . LEU A 1 110 ? -10.794 -6.025 10.073 1.00 93.19 110 LEU A C 1
ATOM 739 O O . LEU A 1 110 ? -11.045 -4.943 9.563 1.00 93.19 110 LEU A O 1
ATOM 743 N N . THR A 1 111 ? -11.446 -6.480 11.134 1.00 91.69 111 THR A N 1
ATOM 744 C CA . THR A 1 111 ? -12.385 -5.723 11.968 1.00 91.69 111 THR A CA 1
ATOM 745 C C . THR A 1 111 ? -11.886 -5.743 13.408 1.00 91.69 111 THR A C 1
ATOM 747 O O . THR A 1 111 ? -11.806 -4.713 14.069 1.00 91.69 111 THR A O 1
ATOM 750 N N . ALA A 1 112 ? -11.471 -6.929 13.866 1.00 91.56 112 ALA A N 1
ATOM 751 C CA . ALA A 1 112 ? -11.237 -7.253 15.263 1.00 91.56 112 ALA A CA 1
ATOM 752 C C . ALA A 1 112 ? -10.255 -6.353 15.997 1.00 91.56 112 ALA A C 1
ATOM 754 O O . ALA A 1 112 ? -10.350 -6.275 17.208 1.00 91.56 112 ALA A O 1
ATOM 755 N N . ALA A 1 113 ? -9.302 -5.711 15.347 1.00 89.81 113 ALA A N 1
ATOM 756 C CA . ALA A 1 113 ? -8.455 -4.761 16.052 1.00 89.81 113 ALA A CA 1
ATOM 757 C C . ALA A 1 113 ? -8.409 -3.381 15.408 1.00 89.81 113 ALA A C 1
ATOM 759 O O . ALA A 1 113 ? -7.670 -2.548 15.910 1.00 89.81 113 ALA A O 1
ATOM 760 N N . LEU A 1 114 ? -9.282 -3.120 14.420 1.00 88.31 114 LEU A N 1
ATOM 761 C CA . LEU A 1 114 ? -9.734 -1.754 14.154 1.00 88.31 114 LEU A CA 1
ATOM 762 C C . LEU A 1 114 ? -10.396 -1.287 15.450 1.00 88.31 114 LEU A C 1
ATOM 764 O O . LEU A 1 114 ? -9.999 -0.284 16.022 1.00 88.31 114 LEU A O 1
ATOM 768 N N . ASP A 1 115 ? -11.234 -2.181 15.980 1.00 89.44 115 ASP A N 1
ATOM 769 C CA . ASP A 1 115 ? -11.831 -2.165 17.313 1.00 89.44 115 ASP A CA 1
ATOM 770 C C . ASP A 1 115 ? -10.851 -2.177 18.501 1.00 89.44 115 ASP A C 1
ATOM 772 O O . ASP A 1 115 ? -11.299 -2.075 19.638 1.00 89.44 115 ASP A O 1
ATOM 776 N N . ASN A 1 116 ? -9.549 -2.409 18.292 1.00 90.44 116 ASN A N 1
ATOM 777 C CA . ASN A 1 116 ? -8.546 -2.429 19.372 1.00 90.44 116 ASN A CA 1
ATOM 778 C C . ASN A 1 116 ? -7.380 -1.454 19.129 1.00 90.44 116 ASN A C 1
ATOM 780 O O . ASN A 1 116 ? -6.407 -1.500 19.881 1.00 90.44 116 ASN A O 1
ATOM 784 N N . GLU A 1 117 ? -7.415 -0.653 18.059 1.00 91.19 117 GLU A N 1
ATOM 785 C CA . GLU A 1 117 ? -6.428 0.383 17.716 1.00 91.19 117 GLU A CA 1
ATOM 786 C C . GLU A 1 117 ? -4.927 0.009 17.796 1.00 91.19 117 GLU A C 1
ATOM 788 O O . GLU A 1 117 ? -4.066 0.891 17.790 1.00 91.19 117 GLU A O 1
ATOM 793 N N . ASP A 1 118 ? -4.538 -1.262 17.871 1.00 86.81 118 ASP A N 1
ATOM 794 C CA . ASP A 1 118 ? -3.210 -1.698 17.419 1.00 86.81 118 ASP A CA 1
ATOM 795 C C . ASP A 1 118 ? -3.136 -1.434 15.913 1.00 86.81 118 ASP A C 1
ATOM 797 O O . ASP A 1 118 ? -4.164 -1.473 15.272 1.00 86.81 118 ASP A O 1
ATOM 801 N N . VAL A 1 119 ? -1.973 -1.151 15.334 1.00 87.56 119 VAL A N 1
ATOM 802 C CA . VAL A 1 119 ? -1.679 -0.896 13.907 1.00 87.56 119 VAL A CA 1
ATOM 803 C C . VAL A 1 119 ? -0.928 -2.061 13.280 1.00 87.56 119 VAL A C 1
ATOM 805 O O . VAL A 1 119 ? -1.082 -2.354 12.088 1.00 87.56 119 VAL A O 1
ATOM 808 N N . LEU A 1 120 ? -0.106 -2.735 14.080 1.00 88.44 120 LEU A N 1
ATOM 809 C CA . LEU A 1 120 ? 0.901 -3.691 13.641 1.00 88.44 120 LEU A CA 1
ATOM 810 C C . LEU A 1 120 ? 0.313 -4.952 13.022 1.00 88.44 120 LEU A C 1
ATOM 812 O O . LEU A 1 120 ? 1.005 -5.666 12.318 1.00 88.44 120 LEU A O 1
ATOM 816 N N . GLY A 1 121 ? -0.968 -5.188 13.186 1.00 89.38 121 GLY A N 1
ATOM 817 C CA . GLY A 1 121 ? -1.733 -6.267 12.607 1.00 89.38 121 GLY A CA 1
ATOM 818 C C . GLY A 1 121 ? -2.648 -5.922 11.446 1.00 89.38 121 GLY A C 1
ATOM 819 O O . GLY A 1 121 ? -3.029 -6.856 10.755 1.00 89.38 121 GLY A O 1
ATOM 820 N N . VAL A 1 122 ? -2.951 -4.648 11.143 1.00 89.88 122 VAL A N 1
ATOM 821 C CA . VAL A 1 122 ? -3.369 -4.359 9.750 1.00 89.88 122 VAL A CA 1
ATOM 822 C C . VAL A 1 122 ? -2.184 -4.758 8.902 1.00 89.88 122 VAL A C 1
ATOM 824 O O . VAL A 1 122 ? -2.308 -5.539 7.969 1.00 89.88 122 VAL A O 1
ATOM 827 N N . ILE A 1 123 ? -1.016 -4.331 9.375 1.00 90.31 123 ILE A N 1
ATOM 828 C CA . ILE A 1 123 ? 0.278 -4.674 8.837 1.00 90.31 123 ILE A CA 1
ATOM 829 C C . ILE A 1 123 ? 0.516 -6.199 8.870 1.00 90.31 123 ILE A C 1
ATOM 831 O O . ILE A 1 123 ? 0.874 -6.746 7.836 1.00 90.31 123 ILE A O 1
ATOM 835 N N . ASP A 1 124 ? 0.271 -6.934 9.964 1.00 90.38 124 ASP A N 1
ATOM 836 C CA . ASP A 1 124 ? 0.467 -8.402 9.977 1.00 90.38 124 ASP A CA 1
ATOM 837 C C . ASP A 1 124 ? -0.546 -9.181 9.113 1.00 90.38 124 ASP A C 1
ATOM 839 O O . ASP A 1 124 ? -0.269 -10.325 8.729 1.00 90.38 124 ASP A O 1
ATOM 843 N N . LEU A 1 125 ? -1.694 -8.580 8.779 1.00 93.62 125 LEU A N 1
ATOM 844 C CA . LEU A 1 125 ? -2.637 -9.116 7.796 1.00 93.62 125 LEU A CA 1
ATOM 845 C C . LEU A 1 125 ? -2.224 -8.819 6.356 1.00 93.62 125 LEU A C 1
ATOM 847 O O . LEU A 1 125 ? -2.686 -9.532 5.463 1.00 93.62 125 LEU A O 1
ATOM 851 N N . LEU A 1 126 ? -1.381 -7.807 6.123 1.00 94.38 126 LEU A N 1
ATOM 852 C CA . LEU A 1 126 ? -0.902 -7.491 4.784 1.00 94.38 126 LEU A CA 1
ATOM 853 C C . LEU A 1 126 ? -0.099 -8.651 4.197 1.00 94.38 126 LEU A C 1
ATOM 855 O O . LEU A 1 126 ? 0.578 -9.412 4.898 1.00 94.38 126 LEU A O 1
ATOM 859 N N . LEU A 1 127 ? -0.155 -8.745 2.872 1.00 94.44 127 LEU A N 1
ATOM 860 C CA . LEU A 1 127 ? 0.675 -9.622 2.065 1.00 94.44 127 LEU A CA 1
ATOM 861 C C . LEU A 1 127 ? 2.135 -9.464 2.508 1.00 94.44 127 LEU A C 1
ATOM 863 O O . LEU A 1 127 ? 2.557 -8.325 2.702 1.00 94.44 127 LEU A O 1
ATOM 867 N N . PRO A 1 128 ? 2.923 -10.546 2.673 1.00 91.94 128 PRO A N 1
ATOM 868 C CA . PRO A 1 128 ? 4.234 -10.461 3.316 1.00 91.94 128 PRO A CA 1
ATOM 869 C C . PRO A 1 128 ? 5.136 -9.356 2.765 1.00 91.94 128 PRO A C 1
ATOM 871 O O . PRO A 1 128 ? 5.803 -8.680 3.544 1.00 91.94 128 PRO A O 1
ATOM 874 N N . GLY A 1 129 ? 5.101 -9.131 1.453 1.00 90.25 129 GLY A N 1
ATOM 875 C CA . GLY A 1 129 ? 5.891 -8.080 0.840 1.00 90.25 129 GLY A CA 1
ATOM 876 C C . GLY A 1 129 ? 5.389 -6.659 1.052 1.00 90.25 129 GLY A C 1
ATOM 877 O O . GLY A 1 129 ? 6.176 -5.773 1.373 1.00 90.25 129 GLY A O 1
ATOM 878 N N . GLU A 1 130 ? 4.076 -6.443 0.996 1.00 92.25 130 GLU A N 1
ATOM 879 C CA . GLU A 1 130 ? 3.486 -5.156 1.372 1.00 92.25 130 GLU A CA 1
ATOM 880 C C . GLU A 1 130 ? 3.700 -4.872 2.856 1.00 92.25 130 GLU A C 1
ATOM 882 O O . GLU A 1 130 ? 4.068 -3.766 3.244 1.00 92.25 130 GLU A O 1
ATOM 887 N N . ARG A 1 131 ? 3.540 -5.893 3.701 1.00 91.88 131 ARG A N 1
ATOM 888 C CA . ARG A 1 131 ? 3.818 -5.802 5.129 1.00 91.88 131 ARG A CA 1
ATOM 889 C C . ARG A 1 131 ? 5.226 -5.288 5.378 1.00 91.88 131 ARG A C 1
ATOM 891 O O . ARG A 1 131 ? 5.381 -4.386 6.186 1.00 91.88 131 ARG A O 1
ATOM 898 N N . GLU A 1 132 ? 6.240 -5.844 4.722 1.00 88.94 132 GLU A N 1
ATOM 899 C CA . GLU A 1 132 ? 7.622 -5.375 4.873 1.00 88.94 132 GLU A CA 1
ATOM 900 C C . GLU A 1 132 ? 7.795 -3.930 4.383 1.00 88.94 132 GLU A C 1
ATOM 902 O O . GLU A 1 132 ? 8.421 -3.129 5.082 1.00 88.94 132 GLU A O 1
ATOM 907 N N . ALA A 1 133 ? 7.173 -3.575 3.254 1.00 87.69 133 ALA A N 1
ATOM 908 C CA . ALA A 1 133 ? 7.207 -2.223 2.698 1.00 87.69 133 ALA A CA 1
ATOM 909 C C . ALA A 1 133 ? 6.552 -1.169 3.611 1.00 87.69 133 ALA A C 1
ATOM 911 O O . ALA A 1 133 ? 6.994 -0.022 3.642 1.00 87.69 133 ALA A O 1
ATOM 912 N N . PHE A 1 134 ? 5.520 -1.537 4.377 1.00 87.44 134 PHE A N 1
ATOM 913 C CA . PHE A 1 134 ? 4.822 -0.618 5.284 1.00 87.44 134 PHE A CA 1
ATOM 914 C C . PHE A 1 134 ? 5.344 -0.661 6.726 1.00 87.44 134 PHE A C 1
ATOM 916 O O . PHE A 1 134 ? 5.448 0.384 7.369 1.00 87.44 134 PHE A O 1
ATOM 923 N N . ARG A 1 135 ? 5.682 -1.843 7.252 1.00 88.75 135 ARG A N 1
ATOM 924 C CA . ARG A 1 135 ? 6.020 -2.045 8.669 1.00 88.75 135 ARG A CA 1
ATOM 925 C C . ARG A 1 135 ? 7.250 -1.260 9.084 1.00 88.75 135 ARG A C 1
ATOM 927 O O . ARG A 1 135 ? 7.171 -0.481 10.032 1.00 88.75 135 ARG A O 1
ATOM 934 N N . ASP A 1 136 ? 8.367 -1.477 8.392 1.00 87.50 136 ASP A N 1
ATOM 935 C CA . ASP A 1 136 ? 9.652 -0.902 8.789 1.00 87.50 136 ASP A CA 1
ATOM 936 C C . ASP A 1 136 ? 9.597 0.639 8.749 1.00 87.50 136 ASP A C 1
ATOM 938 O O . ASP A 1 136 ? 9.905 1.258 9.770 1.00 87.50 136 ASP A O 1
ATOM 942 N N . PRO A 1 137 ? 9.103 1.295 7.673 1.00 87.69 137 PRO A N 1
ATOM 943 C CA . PRO A 1 137 ? 8.999 2.755 7.648 1.00 87.69 137 PRO A CA 1
ATOM 944 C C . PRO A 1 137 ? 8.074 3.334 8.720 1.00 87.69 137 PRO A C 1
ATOM 946 O O . PRO A 1 137 ? 8.359 4.412 9.248 1.00 87.69 137 PRO A O 1
ATOM 949 N N . ILE A 1 138 ? 6.973 2.651 9.053 1.00 88.81 138 ILE A N 1
ATOM 950 C CA . ILE A 1 138 ? 6.043 3.108 10.095 1.00 88.81 138 ILE A CA 1
ATOM 951 C C . ILE A 1 138 ? 6.706 3.025 11.471 1.00 88.81 138 ILE A C 1
ATOM 953 O O . ILE A 1 138 ? 6.672 4.011 12.209 1.00 88.81 138 ILE A O 1
ATOM 957 N N . ILE A 1 139 ? 7.346 1.898 11.800 1.00 90.31 139 ILE A N 1
ATOM 958 C CA . ILE A 1 139 ? 8.065 1.722 13.071 1.00 90.31 139 ILE A CA 1
ATOM 959 C C . ILE A 1 139 ? 9.192 2.749 13.184 1.00 90.31 139 ILE A C 1
ATOM 961 O O . ILE A 1 139 ? 9.257 3.476 14.173 1.00 90.31 139 ILE A O 1
ATOM 965 N N . ASP A 1 140 ? 10.019 2.886 12.147 1.00 90.19 140 ASP A N 1
ATOM 966 C CA . ASP A 1 140 ? 11.130 3.837 12.137 1.00 90.19 140 ASP A CA 1
ATOM 967 C C . ASP A 1 140 ? 10.641 5.284 12.280 1.00 90.19 140 ASP A C 1
ATOM 969 O O . ASP A 1 140 ? 11.247 6.091 12.992 1.00 90.19 140 ASP A O 1
ATOM 973 N N . THR A 1 141 ? 9.540 5.645 11.614 1.00 91.25 141 THR A N 1
ATOM 974 C CA . THR A 1 141 ? 8.938 6.978 11.751 1.00 91.25 141 THR A CA 1
ATOM 975 C C . THR A 1 141 ? 8.444 7.192 13.176 1.00 91.25 141 THR A C 1
ATOM 977 O O . THR A 1 141 ? 8.753 8.221 13.777 1.00 91.25 141 THR A O 1
ATOM 980 N N . PHE A 1 142 ? 7.734 6.220 13.745 1.00 92.06 142 PHE A N 1
ATOM 981 C CA . PHE A 1 142 ? 7.201 6.288 15.100 1.00 92.06 142 PHE A CA 1
ATOM 982 C C . PHE A 1 142 ? 8.308 6.423 16.154 1.00 92.06 142 PHE A C 1
ATOM 984 O O . PHE A 1 142 ? 8.256 7.311 17.010 1.00 92.06 142 PHE A O 1
ATOM 991 N N . ASP A 1 143 ? 9.366 5.623 16.038 1.00 93.75 143 ASP A N 1
ATOM 992 C CA . ASP A 1 143 ? 10.536 5.686 16.912 1.00 93.75 143 ASP A CA 1
ATOM 993 C C . ASP A 1 143 ? 11.269 7.022 16.778 1.00 93.75 143 ASP A C 1
ATOM 995 O O . ASP A 1 143 ? 11.708 7.604 17.774 1.00 93.75 143 ASP A O 1
ATOM 999 N N . ASN A 1 144 ? 11.360 7.572 15.564 1.00 95.38 144 ASN A N 1
ATOM 1000 C CA . ASN A 1 144 ? 11.908 8.908 15.364 1.00 95.38 144 ASN A CA 1
ATOM 1001 C C . ASN A 1 144 ? 11.034 9.999 15.987 1.00 95.38 144 ASN A C 1
ATOM 1003 O O . ASN A 1 144 ? 11.581 10.925 16.583 1.00 95.38 144 ASN A O 1
ATOM 1007 N N . LEU A 1 145 ? 9.707 9.902 15.894 1.00 95.25 145 LEU A N 1
ATOM 1008 C CA . LEU A 1 145 ? 8.794 10.861 16.519 1.00 95.25 145 LEU A CA 1
ATOM 1009 C C . LEU A 1 145 ? 8.895 10.820 18.050 1.00 95.25 145 LEU A C 1
ATOM 1011 O O . LEU A 1 145 ? 8.936 11.881 18.676 1.00 95.25 145 LEU A O 1
ATOM 1015 N N . ARG A 1 146 ? 9.026 9.631 18.652 1.00 95.44 146 ARG A N 1
ATOM 1016 C CA . ARG A 1 146 ? 9.322 9.476 20.088 1.00 95.44 146 ARG A CA 1
ATOM 1017 C C . ARG A 1 146 ? 10.678 10.071 20.447 1.00 95.44 146 ARG A C 1
ATOM 1019 O O . ARG A 1 146 ? 10.777 10.915 21.328 1.00 95.44 146 ARG A O 1
ATOM 1026 N N . ARG A 1 147 ? 11.727 9.721 19.697 1.00 96.38 147 ARG A N 1
ATOM 1027 C CA . ARG A 1 147 ? 13.090 10.242 19.900 1.00 96.38 147 ARG A CA 1
ATOM 1028 C C . ARG A 1 147 ? 13.166 11.767 19.804 1.00 96.38 147 ARG A C 1
ATOM 1030 O O . ARG A 1 147 ? 13.987 12.379 20.482 1.00 96.38 147 ARG A O 1
ATOM 1037 N N . LEU A 1 148 ? 12.364 12.377 18.933 1.00 96.88 148 LEU A N 1
ATOM 1038 C CA . LEU A 1 148 ? 12.278 13.830 18.775 1.00 96.88 148 LEU A CA 1
ATOM 1039 C C . LEU A 1 148 ? 11.401 14.496 19.846 1.00 96.88 148 LEU A C 1
ATOM 1041 O O . LEU A 1 148 ? 11.310 15.719 19.861 1.00 96.88 148 LEU A O 1
ATOM 1045 N N . GLY A 1 149 ? 10.766 13.723 20.731 1.00 94.56 149 GLY A N 1
ATOM 1046 C CA . GLY A 1 149 ? 9.846 14.223 21.749 1.00 94.56 149 GLY A CA 1
ATOM 1047 C C . GLY A 1 149 ? 8.511 14.703 21.183 1.00 94.56 149 GLY A C 1
ATOM 1048 O O . GLY A 1 149 ? 7.781 15.394 21.887 1.00 94.56 149 GLY A O 1
ATOM 1049 N N . VAL A 1 150 ? 8.190 14.377 19.924 1.00 95.69 150 VAL A N 1
ATOM 1050 C CA . VAL A 1 150 ? 6.882 14.673 19.317 1.00 95.69 150 VAL A CA 1
ATOM 1051 C C . VAL A 1 150 ? 5.813 13.768 19.929 1.00 95.69 150 VAL A C 1
ATOM 1053 O O . VAL A 1 150 ? 4.728 14.232 20.270 1.00 95.69 150 VAL A O 1
ATOM 1056 N N . LEU A 1 151 ? 6.142 12.489 20.106 1.00 96.06 151 LEU A N 1
ATOM 1057 C CA . LEU A 1 151 ? 5.323 11.510 20.817 1.00 96.06 151 LEU A CA 1
ATOM 1058 C C . LEU A 1 151 ? 5.893 11.245 22.211 1.00 96.06 151 LEU A C 1
ATOM 1060 O O . LEU A 1 151 ? 7.091 11.418 22.440 1.00 96.06 151 LEU A O 1
ATOM 1064 N N . ALA A 1 152 ? 5.030 10.823 23.131 1.00 95.44 152 ALA A N 1
ATOM 1065 C CA . ALA A 1 152 ? 5.423 10.419 24.473 1.00 95.44 152 ALA A CA 1
ATOM 1066 C C . ALA A 1 152 ? 6.287 9.145 24.451 1.00 95.44 152 ALA A C 1
ATOM 1068 O O . ALA A 1 152 ? 6.186 8.309 23.550 1.00 95.44 152 ALA A O 1
ATOM 1069 N N . ASP A 1 153 ? 7.126 8.973 25.474 1.00 95.38 153 ASP A N 1
ATOM 1070 C CA . ASP A 1 153 ? 8.019 7.816 25.589 1.00 95.38 153 ASP A CA 1
ATOM 1071 C C . ASP A 1 153 ? 7.270 6.487 25.738 1.00 95.38 153 ASP A C 1
ATOM 1073 O O . ASP A 1 153 ? 7.857 5.440 25.497 1.00 95.38 153 ASP A O 1
ATOM 1077 N N . ASP A 1 154 ? 6.003 6.492 26.128 1.00 93.50 154 ASP A N 1
ATOM 1078 C CA . ASP A 1 154 ? 5.148 5.312 26.263 1.00 93.50 154 ASP A CA 1
ATOM 1079 C C . ASP A 1 154 ? 4.154 5.142 25.103 1.00 93.50 154 ASP A C 1
ATOM 1081 O O . ASP A 1 154 ? 3.357 4.203 25.118 1.00 93.50 154 ASP A O 1
ATOM 1085 N N . ALA A 1 155 ? 4.220 6.001 24.077 1.00 93.88 155 ALA A N 1
ATOM 1086 C CA . ALA A 1 155 ? 3.405 5.865 22.877 1.00 93.88 155 ALA A CA 1
ATOM 1087 C C . ALA A 1 155 ? 3.603 4.475 22.245 1.00 93.88 155 ALA A C 1
ATOM 1089 O O . ALA A 1 155 ? 4.730 3.978 22.149 1.00 93.88 155 ALA A O 1
ATOM 1090 N N . SER A 1 156 ? 2.510 3.870 21.772 1.00 90.56 156 SER A N 1
ATOM 1091 C CA . SER A 1 156 ? 2.507 2.524 21.200 1.00 90.56 156 SER A CA 1
ATOM 1092 C C . SER A 1 156 ? 1.778 2.478 19.859 1.00 90.56 156 SER A C 1
ATOM 1094 O O . SER A 1 156 ? 0.731 3.098 19.698 1.00 90.56 156 SER A O 1
ATOM 1096 N N . LEU A 1 157 ? 2.317 1.698 18.918 1.00 87.62 157 LEU A N 1
ATOM 1097 C CA . LEU A 1 157 ? 1.600 1.280 17.709 1.00 87.62 157 LEU A CA 1
ATOM 1098 C C . LEU A 1 157 ? 0.656 0.107 17.985 1.00 87.62 157 LEU A C 1
ATOM 1100 O O . LEU A 1 157 ? -0.130 -0.221 17.113 1.00 87.62 157 LEU A O 1
ATOM 1104 N N . SER A 1 158 ? 0.734 -0.515 19.168 1.00 85.06 158 SER A N 1
ATOM 1105 C CA . SER A 1 158 ? -0.112 -1.653 19.538 1.00 85.06 158 SER A CA 1
ATOM 1106 C C . SER A 1 158 ? -1.407 -1.302 20.268 1.00 85.06 158 SER A C 1
ATOM 1108 O O . SER A 1 158 ? -2.181 -2.181 20.619 1.00 85.06 158 SER A O 1
ATOM 1110 N N . ALA A 1 159 ? -1.600 -0.024 20.556 1.00 86.56 159 ALA A N 1
ATOM 1111 C CA . ALA A 1 159 ? -2.828 0.539 21.095 1.00 86.56 159 ALA A CA 1
ATOM 1112 C C . ALA A 1 159 ? -2.649 2.054 21.030 1.00 86.56 159 ALA A C 1
ATOM 1114 O O . ALA A 1 159 ? -1.903 2.624 21.838 1.00 86.56 159 ALA A O 1
ATOM 1115 N N . ILE A 1 160 ? -3.253 2.700 20.036 1.00 86.94 160 ILE A N 1
ATOM 1116 C CA . ILE A 1 160 ? -3.144 4.150 19.898 1.00 86.94 160 ILE A CA 1
ATOM 1117 C C . ILE A 1 160 ? -3.913 4.811 21.045 1.00 86.94 160 ILE A C 1
ATOM 1119 O O . ILE A 1 160 ? -5.137 4.785 21.112 1.00 86.94 160 ILE A O 1
ATOM 1123 N N . GLY A 1 161 ? -3.180 5.441 21.963 1.00 89.62 161 GLY A N 1
ATOM 1124 C CA . GLY A 1 161 ? -3.785 6.174 23.070 1.00 89.62 161 GLY A CA 1
ATOM 1125 C C . GLY A 1 161 ? -4.656 7.334 22.582 1.00 89.62 161 GLY A C 1
ATOM 1126 O O . GLY A 1 161 ? -4.229 8.138 21.754 1.00 89.62 161 GLY A O 1
ATOM 1127 N N . GLY A 1 162 ? -5.862 7.441 23.140 1.00 90.69 162 GLY A N 1
ATOM 1128 C CA . GLY A 1 162 ? -6.758 8.580 22.932 1.00 90.69 162 GLY A CA 1
ATOM 1129 C C . GLY A 1 162 ? -7.589 8.546 21.659 1.00 90.69 162 GLY A C 1
ATOM 1130 O O . GLY A 1 162 ? -8.319 9.498 21.425 1.00 90.69 162 GLY A O 1
ATOM 1131 N N . VAL A 1 163 ? -7.530 7.473 20.875 1.00 91.56 163 VAL A N 1
ATOM 1132 C CA . VAL A 1 163 ? -8.479 7.207 19.788 1.00 91.56 163 VAL A CA 1
ATOM 1133 C C . VAL A 1 163 ? -9.245 5.940 20.153 1.00 91.56 163 VAL A C 1
ATOM 1135 O O . VAL A 1 163 ? -8.634 4.988 20.623 1.00 91.56 163 VAL A O 1
ATOM 1138 N N . ASP A 1 164 ? -10.563 5.957 19.985 1.00 91.50 164 ASP A N 1
ATOM 1139 C CA . ASP A 1 164 ? -11.438 4.795 20.180 1.00 91.50 164 ASP A CA 1
ATOM 1140 C C . ASP A 1 164 ? -12.271 4.624 18.911 1.00 91.50 164 ASP A C 1
ATOM 1142 O O . ASP A 1 164 ? -12.999 5.537 18.503 1.00 91.50 164 ASP A O 1
ATOM 1146 N N . ILE A 1 165 ? -12.101 3.481 18.260 1.00 92.25 165 ILE A N 1
ATOM 1147 C CA . ILE A 1 165 ? -12.792 3.060 17.054 1.00 92.25 165 ILE A CA 1
ATOM 1148 C C . ILE A 1 165 ? -13.620 1.843 17.434 1.00 92.25 165 ILE A C 1
ATOM 1150 O O . ILE A 1 165 ? -13.130 0.868 17.986 1.00 92.25 165 ILE A O 1
ATOM 1154 N N . LYS A 1 166 ? -14.905 1.876 17.102 1.00 93.19 166 LYS A N 1
ATOM 1155 C CA . LYS A 1 166 ? -15.808 0.760 17.338 1.00 93.19 166 LYS A CA 1
ATOM 1156 C C . LYS A 1 166 ? -16.603 0.448 16.093 1.00 93.19 166 LYS A C 1
ATOM 1158 O O . LYS A 1 166 ? -17.432 1.251 15.665 1.00 93.19 166 LYS A O 1
ATOM 1163 N N . LEU A 1 167 ? -16.413 -0.748 15.574 1.00 92.81 167 LEU A N 1
ATOM 1164 C CA . LEU A 1 167 ? -17.169 -1.293 14.471 1.00 92.81 167 LEU A CA 1
ATOM 1165 C C . LEU A 1 167 ? -18.325 -2.134 15.001 1.00 92.81 167 LEU A C 1
ATOM 1167 O O . LEU A 1 167 ? -18.200 -2.942 15.923 1.00 92.81 167 LEU A O 1
ATOM 1171 N N . THR A 1 168 ? -19.497 -1.933 14.420 1.00 94.69 168 THR A N 1
ATOM 1172 C CA . THR A 1 168 ? -20.702 -2.692 14.748 1.00 94.69 168 THR A CA 1
ATOM 1173 C C . THR A 1 168 ? -21.364 -3.192 13.485 1.00 94.69 168 THR A C 1
ATOM 1175 O O . THR A 1 168 ? -21.238 -2.589 12.423 1.00 94.69 168 THR A O 1
ATOM 1178 N N . ASP A 1 169 ? -22.062 -4.321 13.615 1.00 95.88 169 ASP A N 1
ATOM 1179 C CA . ASP A 1 169 ? -22.850 -4.911 12.532 1.00 95.88 169 ASP A CA 1
ATOM 1180 C C . ASP A 1 169 ? -22.042 -5.167 11.245 1.00 95.88 169 ASP A C 1
ATOM 1182 O O . ASP A 1 169 ? -22.585 -5.134 10.142 1.00 95.88 169 ASP A O 1
ATOM 1186 N N . VAL A 1 170 ? -20.741 -5.462 11.392 1.00 95.44 170 VAL A N 1
ATOM 1187 C CA . VAL A 1 170 ? -19.855 -5.709 10.252 1.00 95.44 170 VAL A CA 1
ATOM 1188 C C . VAL A 1 170 ? -20.226 -7.007 9.546 1.00 95.44 170 VAL A C 1
ATOM 1190 O O . VAL A 1 170 ? -20.258 -8.090 10.138 1.00 95.44 170 VAL A O 1
ATOM 1193 N N . VAL A 1 171 ? -20.463 -6.892 8.247 1.00 96.44 171 VAL A N 1
ATOM 1194 C CA . VAL A 1 171 ? -20.708 -7.991 7.324 1.00 96.44 171 VAL A CA 1
ATOM 1195 C C . VAL A 1 171 ? -19.550 -8.049 6.341 1.00 96.44 171 VAL A C 1
ATOM 1197 O O . VAL A 1 171 ? -19.217 -7.052 5.709 1.00 96.44 171 VAL A O 1
ATOM 1200 N N . VAL A 1 172 ? -18.972 -9.239 6.187 1.00 95.69 172 VAL A N 1
ATOM 1201 C CA . VAL A 1 172 ? -17.939 -9.528 5.187 1.00 95.69 172 VAL A CA 1
ATOM 1202 C C . VAL A 1 172 ? -18.552 -10.436 4.130 1.00 95.69 172 VAL A C 1
ATOM 1204 O O . VAL A 1 172 ? -19.036 -11.524 4.455 1.00 95.69 172 VAL A O 1
ATOM 1207 N N . ARG A 1 173 ? -18.532 -10.006 2.870 1.00 97.12 173 ARG A N 1
ATOM 1208 C CA . ARG A 1 173 ? -18.905 -10.833 1.716 1.00 97.12 173 ARG A CA 1
ATOM 1209 C C . ARG A 1 173 ? -17.676 -11.090 0.871 1.00 97.12 173 ARG A C 1
ATOM 1211 O O . ARG A 1 173 ? -16.884 -10.179 0.680 1.00 97.12 173 ARG A O 1
ATOM 1218 N N . ASP A 1 174 ? -17.519 -12.309 0.374 1.00 96.69 174 ASP A N 1
ATOM 1219 C CA . ASP A 1 174 ? -16.459 -12.657 -0.559 1.00 96.69 174 ASP A CA 1
ATOM 1220 C C . ASP A 1 174 ? -17.009 -12.934 -1.962 1.00 96.69 174 ASP A C 1
ATOM 1222 O O . ASP A 1 174 ? -18.048 -13.566 -2.153 1.00 96.69 174 ASP A O 1
ATOM 1226 N N . THR A 1 175 ? -16.271 -12.467 -2.962 1.00 97.00 175 THR A N 1
ATOM 1227 C CA . THR A 1 175 ? -16.530 -12.704 -4.378 1.00 97.00 175 THR A CA 1
ATOM 1228 C C . THR A 1 175 ? -15.281 -13.314 -4.996 1.00 97.00 175 THR A C 1
ATOM 1230 O O . THR A 1 175 ? -14.210 -12.703 -5.044 1.00 97.00 175 THR A O 1
ATOM 1233 N N . THR A 1 176 ? -15.408 -14.552 -5.470 1.00 96.56 176 THR A N 1
ATOM 1234 C CA . THR A 1 176 ? -14.321 -15.248 -6.166 1.00 96.56 176 THR A CA 1
ATOM 1235 C C . THR A 1 176 ? -14.060 -14.614 -7.524 1.00 96.56 176 THR A C 1
ATOM 1237 O O . THR A 1 176 ? -15.004 -14.323 -8.261 1.00 96.56 176 THR A O 1
ATOM 1240 N N . THR A 1 177 ? -12.790 -14.486 -7.889 1.00 96.75 177 THR A N 1
ATOM 1241 C CA . THR A 1 177 ? -12.380 -14.022 -9.218 1.00 96.75 177 THR A CA 1
ATOM 1242 C C . THR A 1 177 ? -12.126 -15.207 -10.163 1.00 96.75 177 THR A C 1
ATOM 1244 O O . THR A 1 177 ? -12.298 -16.373 -9.791 1.00 96.75 177 THR A O 1
ATOM 1247 N N . ASN A 1 178 ? -11.696 -14.934 -11.399 1.00 97.12 178 ASN A N 1
ATOM 1248 C CA . ASN A 1 178 ? -11.212 -15.970 -12.317 1.00 97.12 178 ASN A CA 1
ATOM 1249 C C . ASN A 1 178 ? -9.849 -16.564 -11.889 1.00 97.12 178 ASN A C 1
ATOM 1251 O O . ASN A 1 178 ? -9.438 -17.592 -12.431 1.00 97.12 178 ASN A O 1
ATOM 1255 N N . ALA A 1 179 ? -9.167 -15.947 -10.918 1.00 97.31 179 ALA A N 1
ATOM 1256 C CA . ALA A 1 179 ? -7.925 -16.414 -10.314 1.00 97.31 179 ALA A CA 1
ATOM 1257 C C . ALA A 1 179 ? -8.203 -16.902 -8.874 1.00 97.31 179 ALA A C 1
ATOM 1259 O O . ALA A 1 179 ? -8.454 -16.087 -7.990 1.00 97.31 179 ALA A O 1
ATOM 1260 N N . PRO A 1 180 ? -8.190 -18.219 -8.592 1.00 96.69 180 PRO A N 1
ATOM 1261 C CA . PRO A 1 180 ? -8.626 -18.755 -7.298 1.00 96.69 180 PRO A CA 1
ATOM 1262 C C . PRO A 1 180 ? -7.767 -18.301 -6.110 1.00 96.69 180 PRO A C 1
ATOM 1264 O O . PRO A 1 180 ? -8.208 -18.411 -4.971 1.00 96.69 180 PRO A O 1
ATOM 1267 N N . GLU A 1 181 ? -6.551 -17.818 -6.359 1.00 97.19 181 GLU A N 1
ATOM 1268 C CA . GLU A 1 181 ? -5.649 -17.243 -5.365 1.00 97.19 181 GLU A CA 1
ATOM 1269 C C . GLU A 1 181 ? -5.940 -15.769 -5.035 1.00 97.19 181 GLU A C 1
ATOM 1271 O O . GLU A 1 181 ? -5.262 -15.211 -4.175 1.00 97.19 181 GLU A O 1
ATOM 1276 N N . ILE A 1 182 ? -6.920 -15.140 -5.695 1.00 98.12 182 ILE A N 1
ATOM 1277 C CA . ILE A 1 182 ? -7.322 -13.738 -5.516 1.00 98.12 182 ILE A CA 1
ATOM 1278 C C . ILE A 1 182 ? -8.832 -13.693 -5.274 1.00 98.12 182 ILE A C 1
ATOM 1280 O O . ILE A 1 182 ? -9.631 -14.148 -6.098 1.00 98.12 182 ILE A O 1
ATOM 1284 N N . VAL A 1 183 ? -9.235 -13.132 -4.138 1.00 98.44 183 VAL A N 1
ATOM 1285 C CA . VAL A 1 183 ? -10.641 -13.002 -3.742 1.00 98.44 183 VAL A CA 1
ATOM 1286 C C . VAL A 1 183 ? -10.908 -11.558 -3.351 1.00 98.44 183 VAL A C 1
ATOM 1288 O O . VAL A 1 183 ? -10.140 -10.968 -2.594 1.00 98.44 183 VAL A O 1
ATOM 1291 N N . ASN A 1 184 ? -12.011 -11.003 -3.844 1.00 98.06 184 ASN A N 1
ATOM 1292 C CA . ASN A 1 184 ? -12.468 -9.684 -3.427 1.00 98.06 184 ASN A CA 1
ATOM 1293 C C . ASN A 1 184 ? -13.394 -9.831 -2.227 1.00 98.06 184 ASN A C 1
ATOM 1295 O O . ASN A 1 184 ? -14.240 -10.722 -2.197 1.00 98.06 184 ASN A O 1
ATOM 1299 N N . LEU A 1 185 ? -13.216 -8.967 -1.241 1.00 97.38 185 LEU A N 1
ATOM 1300 C CA . LEU A 1 185 ? -14.081 -8.817 -0.091 1.00 97.38 185 LEU A CA 1
ATOM 1301 C C . LEU A 1 185 ? -14.836 -7.493 -0.200 1.00 97.38 185 LEU A C 1
ATOM 1303 O O . LEU A 1 185 ? -14.273 -6.483 -0.614 1.00 97.38 185 LEU A O 1
ATOM 1307 N N . GLU A 1 186 ? -16.084 -7.499 0.236 1.00 96.44 186 GLU A N 1
ATOM 1308 C CA . GLU A 1 186 ? -16.903 -6.308 0.443 1.00 96.44 186 GLU A CA 1
ATOM 1309 C C . GLU A 1 186 ? -17.265 -6.244 1.925 1.00 96.44 186 GLU A C 1
ATOM 1311 O O . GLU A 1 186 ? -17.814 -7.204 2.484 1.00 96.44 186 GLU A O 1
ATOM 1316 N N . LEU A 1 187 ? -16.909 -5.134 2.570 1.00 95.00 187 LEU A N 1
ATOM 1317 C CA . LEU A 1 187 ? -17.186 -4.888 3.982 1.00 95.00 187 LEU A CA 1
ATOM 1318 C C . LEU A 1 187 ? -18.271 -3.821 4.119 1.00 95.00 187 LEU A C 1
ATOM 1320 O O . LEU A 1 187 ? -18.152 -2.733 3.560 1.00 95.00 187 LEU A O 1
ATOM 1324 N N . SER A 1 188 ? -19.285 -4.109 4.929 1.00 95.06 188 SER A N 1
ATOM 1325 C CA . SER A 1 188 ? -20.361 -3.164 5.265 1.00 95.06 188 SER A CA 1
ATOM 1326 C C . SER A 1 188 ? -20.619 -3.185 6.768 1.00 95.06 188 SER A C 1
ATOM 1328 O O . SER A 1 188 ? -20.440 -4.231 7.387 1.00 95.06 188 SER A O 1
ATOM 1330 N N . GLY A 1 189 ? -21.050 -2.075 7.359 1.00 94.81 189 GLY A N 1
ATOM 1331 C CA . GLY A 1 189 ? -21.323 -1.966 8.794 1.00 94.81 189 GLY A CA 1
ATOM 1332 C C . GLY A 1 189 ? -21.334 -0.514 9.266 1.00 94.81 189 GLY A C 1
ATOM 1333 O O . GLY A 1 189 ? -21.429 0.404 8.456 1.00 94.81 189 GLY A O 1
ATOM 1334 N N . SER A 1 190 ? -21.183 -0.306 10.572 1.00 93.38 190 SER A N 1
ATOM 1335 C CA . SER A 1 190 ? -21.086 1.033 11.168 1.00 93.38 190 SER A CA 1
ATOM 1336 C C . SER A 1 190 ? -19.758 1.200 11.893 1.00 93.38 190 SER A C 1
ATOM 1338 O O . SER A 1 190 ? -19.311 0.282 12.577 1.00 93.38 190 SER A O 1
ATOM 1340 N N . ALA A 1 191 ? -19.150 2.378 11.792 1.00 93.62 191 ALA A N 1
ATOM 1341 C CA . ALA A 1 191 ? -17.951 2.764 12.524 1.00 93.62 191 ALA A CA 1
ATOM 1342 C C . ALA A 1 191 ? -18.268 3.939 13.448 1.00 93.62 191 ALA A C 1
ATOM 1344 O O . ALA A 1 191 ? -18.794 4.958 13.011 1.00 93.62 191 ALA A O 1
ATOM 1345 N N . THR A 1 192 ? -17.952 3.805 14.732 1.00 91.75 192 THR A N 1
ATOM 1346 C CA . THR A 1 192 ? -18.003 4.899 15.703 1.00 91.75 192 THR A CA 1
ATOM 1347 C C . THR A 1 192 ? -16.587 5.298 16.071 1.00 91.75 192 THR A C 1
ATOM 1349 O O . THR A 1 192 ? -15.824 4.444 16.500 1.00 91.75 192 THR A O 1
ATOM 1352 N N . VAL A 1 193 ? -16.242 6.574 15.920 1.00 92.31 193 VAL A N 1
ATOM 1353 C CA . VAL A 1 193 ? -14.913 7.104 16.249 1.00 92.31 193 VAL A CA 1
ATOM 1354 C C . VAL A 1 193 ? -15.046 8.187 17.309 1.00 92.31 193 VAL A C 1
ATOM 1356 O O . VAL A 1 193 ? -15.879 9.084 17.176 1.00 92.31 193 VAL A O 1
ATOM 1359 N N . SER A 1 194 ? -14.221 8.125 18.350 1.00 91.69 194 SER A N 1
ATOM 1360 C CA . SER A 1 194 ? -14.095 9.184 19.352 1.00 91.69 194 SER A CA 1
ATOM 1361 C C . SER A 1 194 ? -12.635 9.472 19.686 1.00 91.69 194 SER A C 1
ATOM 1363 O O . SER A 1 194 ? -11.753 8.645 19.439 1.00 91.69 194 SER A O 1
ATOM 1365 N N . VAL A 1 195 ? -12.378 10.672 20.210 1.00 93.50 195 VAL A N 1
ATOM 1366 C CA . VAL A 1 195 ? -11.034 11.096 20.615 1.00 93.50 195 VAL A CA 1
ATOM 1367 C C . VAL A 1 195 ? -11.074 11.597 22.052 1.00 93.50 195 VAL A C 1
ATOM 1369 O O . VAL A 1 195 ? -11.876 12.464 22.386 1.00 93.50 195 VAL A O 1
ATOM 1372 N N . ASP A 1 196 ? -10.187 11.051 22.879 1.00 94.56 196 ASP A N 1
ATOM 1373 C CA . ASP A 1 196 ? -9.893 11.506 24.236 1.00 94.56 196 ASP A CA 1
ATOM 1374 C C . ASP A 1 196 ? -8.533 12.206 24.211 1.00 94.56 196 ASP A C 1
ATOM 1376 O O . ASP A 1 196 ? -7.462 11.579 24.199 1.00 94.56 196 ASP A O 1
ATOM 1380 N N . GLY A 1 197 ? -8.591 13.533 24.169 1.00 92.25 197 GLY A N 1
ATOM 1381 C CA . GLY A 1 197 ? -7.447 14.411 24.051 1.00 92.25 197 GLY A CA 1
ATOM 1382 C C . GLY A 1 197 ? -6.475 14.284 25.216 1.00 92.25 197 GLY A C 1
ATOM 1383 O O . GLY A 1 197 ? -5.285 14.522 25.017 1.00 92.25 197 GLY A O 1
ATOM 1384 N N . GLU A 1 198 ? -6.917 13.857 26.405 1.00 93.25 198 GLU A N 1
ATOM 1385 C CA . GLU A 1 198 ? -6.059 13.616 27.574 1.00 93.25 198 GLU A CA 1
ATOM 1386 C C . GLU A 1 198 ? -5.226 12.334 27.439 1.00 93.25 198 GLU A C 1
ATOM 1388 O O . GLU A 1 198 ? -4.142 12.233 28.019 1.00 93.25 198 GLU A O 1
ATOM 1393 N N . LYS A 1 199 ? -5.681 11.374 26.630 1.00 94.19 199 LYS A N 1
ATOM 1394 C CA . LYS A 1 199 ? -4.989 10.097 26.399 1.00 94.19 199 LYS A CA 1
ATOM 1395 C C . LYS A 1 199 ? -4.090 10.078 25.168 1.00 94.19 199 LYS A C 1
ATOM 1397 O O . LYS A 1 199 ? -3.277 9.164 25.041 1.00 94.19 199 LYS A O 1
ATOM 1402 N N . VAL A 1 200 ? -4.184 11.075 24.286 1.00 94.12 200 VAL A N 1
ATOM 1403 C CA . VAL A 1 200 ? -3.287 11.177 23.123 1.00 94.12 200 VAL A CA 1
ATOM 1404 C C . VAL A 1 200 ? -1.826 11.254 23.602 1.00 94.12 200 VAL A C 1
ATOM 1406 O O . VAL A 1 200 ? -1.510 12.102 24.446 1.00 94.12 200 VAL A O 1
ATOM 1409 N N . PRO A 1 201 ? -0.903 10.416 23.099 1.00 94.31 201 PRO A N 1
ATOM 1410 C CA . PRO A 1 201 ? 0.463 10.335 23.612 1.00 94.31 201 PRO A CA 1
ATOM 1411 C C . PRO A 1 201 ? 1.361 11.440 23.026 1.00 94.31 201 PRO A C 1
ATOM 1413 O O . PRO A 1 201 ? 2.324 11.174 22.308 1.00 94.31 201 PRO A O 1
ATOM 1416 N N . LEU A 1 202 ? 1.040 12.702 23.319 1.00 93.88 202 LEU A N 1
ATOM 1417 C CA . LEU A 1 202 ? 1.859 13.855 22.939 1.00 93.88 202 LEU A CA 1
ATOM 1418 C C . LEU A 1 202 ? 3.131 13.922 23.789 1.00 93.88 202 LEU A C 1
ATOM 1420 O O . LEU A 1 202 ? 3.068 13.841 25.016 1.00 93.88 202 LEU A O 1
ATOM 1424 N N . GLY A 1 203 ? 4.277 14.103 23.135 1.00 95.50 203 GLY A N 1
ATOM 1425 C CA . GLY A 1 203 ? 5.561 14.266 23.807 1.00 95.50 203 GLY A CA 1
ATOM 1426 C C . GLY A 1 203 ? 5.840 15.707 24.245 1.00 95.50 203 GLY A C 1
ATOM 1427 O O . GLY A 1 203 ? 5.135 16.652 23.876 1.00 95.50 203 GLY A O 1
ATOM 1428 N N . GLY A 1 204 ? 6.904 15.86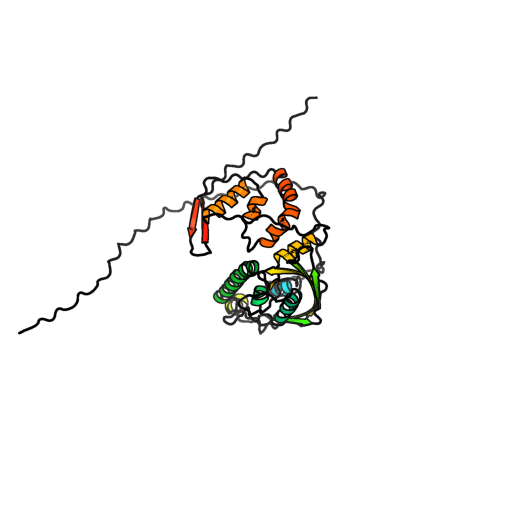8 25.038 1.00 94.44 204 GLY A N 1
ATOM 1429 C CA . GLY A 1 204 ? 7.294 17.154 25.624 1.00 94.44 204 GLY A CA 1
ATOM 1430 C C . GLY A 1 204 ? 7.628 18.234 24.594 1.00 94.44 204 GLY A C 1
ATOM 1431 O O . GLY A 1 204 ? 7.320 19.391 24.835 1.00 94.44 204 GLY A O 1
ATOM 1432 N N . LEU A 1 205 ? 8.150 17.881 23.410 1.00 93.50 205 LEU A N 1
ATOM 1433 C CA . LEU A 1 205 ? 8.420 18.868 22.354 1.00 93.50 205 LEU A CA 1
ATOM 1434 C C . LEU A 1 205 ? 7.135 19.605 21.956 1.00 93.50 205 LEU A C 1
ATOM 1436 O O . LEU A 1 205 ? 7.133 20.819 21.793 1.00 93.50 205 LEU A O 1
ATOM 1440 N N . LEU A 1 206 ? 6.027 18.878 21.790 1.00 91.62 206 LEU A N 1
ATOM 1441 C CA . LEU A 1 206 ? 4.762 19.511 21.438 1.00 91.62 206 LEU A CA 1
ATOM 1442 C C . LEU A 1 206 ? 4.181 20.272 22.629 1.00 91.62 206 LEU A C 1
ATOM 1444 O O . LEU A 1 206 ? 3.806 21.431 22.481 1.00 91.62 206 LEU A O 1
ATOM 1448 N N . ILE A 1 207 ? 4.119 19.642 23.802 1.00 92.75 207 ILE A N 1
ATOM 1449 C CA . ILE A 1 207 ? 3.502 20.256 24.984 1.00 92.75 207 ILE A CA 1
ATOM 1450 C C . ILE A 1 207 ? 4.257 21.524 25.394 1.00 92.75 207 ILE A C 1
ATOM 1452 O O . ILE A 1 207 ? 3.637 22.574 25.523 1.00 92.75 207 ILE A O 1
ATOM 1456 N N . ASP A 1 208 ? 5.578 21.458 25.531 1.00 94.44 208 ASP A N 1
ATOM 1457 C CA . ASP A 1 208 ? 6.383 22.549 26.078 1.00 94.44 208 ASP A CA 1
ATOM 1458 C C . ASP A 1 208 ? 6.690 23.629 25.029 1.00 94.44 208 ASP A C 1
ATOM 1460 O O . ASP A 1 208 ? 6.526 24.819 25.312 1.00 94.44 208 ASP A O 1
ATOM 1464 N N . ASP A 1 209 ? 7.091 23.241 23.809 1.00 93.44 209 ASP A N 1
ATOM 1465 C CA . ASP A 1 209 ? 7.586 24.204 22.812 1.00 93.44 209 ASP A CA 1
ATOM 1466 C C . ASP A 1 209 ? 6.493 24.721 21.867 1.00 93.44 209 ASP A C 1
ATOM 1468 O O . ASP A 1 209 ? 6.603 25.836 21.350 1.00 93.44 209 ASP A O 1
ATOM 1472 N N . VAL A 1 210 ? 5.453 23.922 21.604 1.00 92.06 210 VAL A N 1
ATOM 1473 C CA . VAL A 1 210 ? 4.375 24.295 20.668 1.00 92.06 210 VAL A CA 1
ATOM 1474 C C . VAL A 1 210 ? 3.144 24.803 21.406 1.00 92.06 210 VAL A C 1
ATOM 1476 O O . VAL A 1 210 ? 2.531 25.773 20.957 1.00 92.06 210 VAL A O 1
ATOM 1479 N N . PHE A 1 211 ? 2.791 24.176 22.527 1.00 92.75 211 PHE A N 1
ATOM 1480 C CA . PHE A 1 211 ? 1.598 24.520 23.297 1.00 92.75 211 PHE A CA 1
ATOM 1481 C C . PHE A 1 211 ? 1.892 25.249 24.617 1.00 92.75 211 PHE A C 1
ATOM 1483 O O . PHE A 1 211 ? 1.001 25.405 25.446 1.00 92.75 211 PHE A O 1
ATOM 1490 N N . GLU A 1 212 ? 3.121 25.738 24.804 1.00 93.88 212 GLU A N 1
ATOM 1491 C CA . GLU A 1 212 ? 3.524 26.582 25.943 1.00 93.88 212 GLU A CA 1
ATOM 1492 C C . GLU A 1 212 ? 3.251 25.938 27.323 1.00 93.88 212 GLU A C 1
ATOM 1494 O O . GLU A 1 212 ? 2.995 26.622 28.315 1.00 93.88 212 GLU A O 1
ATOM 1499 N N . GLY A 1 213 ? 3.329 24.607 27.392 1.00 91.69 213 GLY A N 1
ATOM 1500 C CA . GLY A 1 213 ? 3.092 23.795 28.586 1.00 91.69 213 GLY A CA 1
ATOM 1501 C C . GLY A 1 213 ? 1.625 23.424 28.829 1.00 91.69 213 GLY A C 1
ATOM 1502 O O . GLY A 1 213 ? 1.333 22.719 29.797 1.00 91.69 213 GLY A O 1
ATOM 1503 N N . GLU A 1 214 ? 0.694 23.865 27.981 1.00 92.62 214 GLU A N 1
ATOM 1504 C CA . GLU A 1 214 ? -0.735 23.570 28.107 1.00 92.62 214 GLU A CA 1
ATOM 1505 C C . GLU A 1 214 ? -1.165 22.548 27.052 1.00 92.62 214 GLU A C 1
ATOM 1507 O O . GLU A 1 214 ? -1.022 22.765 25.856 1.00 92.62 214 GLU A O 1
ATOM 1512 N N . ARG A 1 215 ? -1.723 21.405 27.465 1.00 90.88 215 ARG A N 1
ATOM 1513 C CA . ARG A 1 215 ? -2.240 20.429 26.497 1.00 90.88 215 ARG A CA 1
ATOM 1514 C C . ARG A 1 215 ? -3.454 21.029 25.761 1.00 90.88 215 ARG A C 1
ATOM 1516 O O . ARG A 1 215 ? -4.356 21.534 26.430 1.00 90.88 215 ARG A O 1
ATOM 1523 N N . PRO A 1 216 ? -3.510 20.972 24.416 1.00 89.69 216 PRO A N 1
ATOM 1524 C CA . PRO A 1 216 ? -4.680 21.429 23.677 1.00 89.69 216 PRO A CA 1
ATOM 1525 C C . PRO A 1 216 ? -5.889 20.535 23.967 1.00 89.69 216 PRO A C 1
ATOM 1527 O O . PRO A 1 216 ? -5.750 19.321 24.114 1.00 89.69 216 PRO A O 1
ATOM 1530 N N . ASP A 1 217 ? -7.073 21.142 23.981 1.00 91.25 217 ASP A N 1
ATOM 1531 C CA . ASP A 1 217 ? -8.336 20.408 23.949 1.00 91.25 217 ASP A CA 1
ATOM 1532 C C . ASP A 1 217 ? -8.502 19.766 22.562 1.00 91.25 217 ASP A C 1
ATOM 1534 O O . ASP A 1 217 ? -8.543 20.458 21.538 1.00 91.25 217 ASP A O 1
ATOM 1538 N N . MET A 1 218 ? -8.500 18.435 22.542 1.00 90.12 218 MET A N 1
ATOM 1539 C CA . MET A 1 218 ? -8.624 17.601 21.344 1.00 90.12 218 MET A CA 1
ATOM 1540 C C . MET A 1 218 ? -9.777 16.605 21.482 1.00 90.12 218 MET A C 1
ATOM 1542 O O . MET A 1 218 ? -9.847 15.660 20.697 1.00 90.12 218 MET A O 1
ATOM 1546 N N . ASP A 1 219 ? -10.649 16.789 22.476 1.00 92.06 219 ASP A N 1
ATOM 1547 C CA . ASP A 1 219 ? -11.760 15.877 22.699 1.00 92.06 219 ASP A CA 1
ATOM 1548 C C . ASP A 1 219 ? -12.725 15.937 21.512 1.00 92.06 219 ASP A C 1
ATOM 1550 O O . ASP A 1 219 ? -13.110 17.010 21.032 1.00 92.06 219 ASP A O 1
ATOM 1554 N N . ALA A 1 220 ? -13.119 14.764 21.028 1.00 91.50 220 ALA A N 1
ATOM 1555 C CA . ALA A 1 220 ? -14.125 14.629 19.990 1.00 91.50 220 ALA A CA 1
ATOM 1556 C C . ALA A 1 220 ? -15.211 13.666 20.460 1.00 91.50 220 ALA A C 1
ATOM 1558 O O . ALA A 1 220 ? -14.943 12.492 20.734 1.00 91.50 220 ALA A O 1
ATOM 1559 N N . ASP A 1 221 ? -16.445 14.173 20.518 1.00 91.81 221 ASP A N 1
ATOM 1560 C CA . ASP A 1 221 ? -17.622 13.361 20.811 1.00 91.81 221 ASP A CA 1
ATOM 1561 C C . ASP A 1 221 ? -17.751 12.219 19.787 1.00 91.81 221 ASP A C 1
ATOM 1563 O O . ASP A 1 221 ? -17.541 12.464 18.592 1.00 91.81 221 ASP A O 1
ATOM 1567 N N . PRO A 1 222 ? -18.172 11.013 20.215 1.00 93.38 222 PRO A N 1
ATOM 1568 C CA . PRO A 1 222 ? -18.355 9.876 19.323 1.00 93.38 222 PRO A CA 1
ATOM 1569 C C . PRO A 1 222 ? -19.184 10.229 18.083 1.00 93.38 222 PRO A C 1
ATOM 1571 O O . PRO A 1 222 ? -20.334 10.663 18.196 1.00 93.38 222 PRO A O 1
ATOM 1574 N N . GLN A 1 223 ? -18.598 10.029 16.904 1.00 90.75 223 GLN A N 1
ATOM 1575 C CA . GLN A 1 223 ? -19.274 10.146 15.614 1.00 90.75 223 GLN A CA 1
ATOM 1576 C C . GLN A 1 223 ? -19.473 8.753 15.036 1.00 90.75 223 GLN A C 1
ATOM 1578 O O . GLN A 1 223 ? -18.509 8.005 14.910 1.00 90.75 223 GLN A O 1
ATOM 1583 N N . THR A 1 224 ? -20.713 8.416 14.688 1.00 92.31 224 THR A N 1
ATOM 1584 C CA . THR A 1 224 ? -21.049 7.149 14.030 1.00 92.31 224 THR A CA 1
ATOM 1585 C C . THR A 1 224 ? -21.345 7.398 12.559 1.00 92.31 224 THR A C 1
ATOM 1587 O O . THR A 1 224 ? -22.203 8.221 12.235 1.00 92.31 224 THR A O 1
ATOM 1590 N N . GLU A 1 225 ? -20.674 6.655 11.686 1.00 90.31 225 GLU A N 1
ATOM 1591 C CA . GLU A 1 225 ? -20.913 6.637 10.246 1.00 90.31 225 GLU A CA 1
ATOM 1592 C C . GLU A 1 225 ? -21.174 5.207 9.767 1.00 90.31 225 GLU A C 1
ATOM 1594 O O . GLU A 1 225 ? -20.568 4.251 10.249 1.00 90.31 225 GLU A O 1
ATOM 1599 N N . GLU A 1 226 ? -22.097 5.064 8.820 1.00 91.69 226 GLU A N 1
ATOM 1600 C CA . GLU A 1 226 ? -22.348 3.799 8.128 1.00 91.69 226 GLU A CA 1
ATOM 1601 C C . GLU A 1 226 ? -21.426 3.705 6.909 1.00 91.69 226 GLU A C 1
ATOM 1603 O O . GLU A 1 226 ? -21.228 4.692 6.196 1.00 91.69 226 GLU A O 1
ATOM 1608 N N . PHE A 1 227 ? -20.907 2.512 6.642 1.00 90.31 227 PHE A N 1
ATOM 1609 C CA . PHE A 1 227 ? -20.147 2.202 5.439 1.00 90.31 227 PHE A CA 1
ATOM 1610 C C . PHE A 1 227 ? -20.748 0.985 4.735 1.00 90.31 227 PHE A C 1
ATOM 1612 O O . PHE A 1 227 ? -21.217 0.035 5.364 1.00 90.31 227 PHE A O 1
ATOM 1619 N N . GLU A 1 228 ? -20.727 1.010 3.407 1.00 92.38 228 GLU A N 1
ATOM 1620 C CA . GLU A 1 228 ? -21.298 -0.043 2.572 1.00 92.38 228 GLU A CA 1
ATOM 1621 C C . GLU A 1 228 ? -20.312 -0.428 1.474 1.00 92.38 228 GLU A C 1
ATOM 1623 O O . GLU A 1 228 ? -19.706 0.440 0.844 1.00 92.38 228 GLU A O 1
ATOM 1628 N N . ASP A 1 229 ? -20.184 -1.738 1.265 1.00 91.62 229 ASP A N 1
ATOM 1629 C CA . ASP A 1 229 ? -19.484 -2.375 0.154 1.00 91.62 229 ASP A CA 1
ATOM 1630 C C . ASP A 1 229 ? -18.049 -1.852 -0.034 1.00 91.62 229 ASP A C 1
ATOM 1632 O O . ASP A 1 229 ? -17.583 -1.651 -1.153 1.00 91.62 229 ASP A O 1
ATOM 1636 N N . VAL A 1 230 ? -17.329 -1.637 1.077 1.00 93.69 230 VAL A N 1
ATOM 1637 C CA . VAL A 1 230 ? -15.920 -1.224 1.070 1.00 93.69 230 VAL A CA 1
ATOM 1638 C C . VAL A 1 230 ? -15.099 -2.340 0.418 1.00 93.69 230 VAL A C 1
ATOM 1640 O O . VAL A 1 230 ? -14.993 -3.426 1.002 1.00 93.69 230 VAL A O 1
ATOM 1643 N N . PRO A 1 231 ? -14.519 -2.102 -0.774 1.00 93.06 231 PRO A N 1
ATOM 1644 C CA . PRO A 1 231 ? -13.866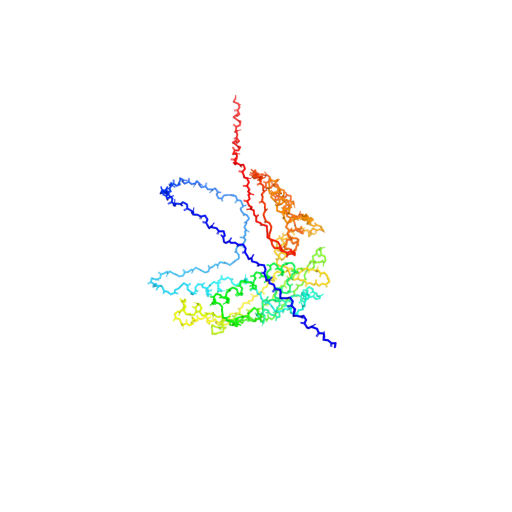 -3.147 -1.538 1.00 93.06 231 PRO A CA 1
ATOM 1645 C C . PRO A 1 231 ? -12.447 -3.365 -1.024 1.00 93.06 231 PRO A C 1
ATOM 1647 O O . PRO A 1 231 ? -11.647 -2.432 -0.925 1.00 93.06 231 PRO A O 1
ATOM 1650 N N . LEU A 1 232 ? -12.121 -4.620 -0.749 1.00 96.75 232 LEU A N 1
ATOM 1651 C CA . LEU A 1 232 ? -10.792 -5.078 -0.374 1.00 96.75 232 LEU A CA 1
ATOM 1652 C C . LEU A 1 232 ? -10.435 -6.304 -1.204 1.00 96.75 232 LEU A C 1
ATOM 1654 O O . LEU A 1 232 ? -11.306 -7.068 -1.602 1.00 96.75 232 LEU A O 1
ATOM 1658 N N . THR A 1 233 ? -9.153 -6.552 -1.413 1.00 98.25 233 THR A N 1
ATOM 1659 C CA . THR A 1 233 ? -8.691 -7.766 -2.084 1.00 98.25 233 THR A CA 1
ATOM 1660 C C . THR A 1 233 ? -7.753 -8.532 -1.178 1.00 98.25 233 THR A C 1
ATOM 1662 O O . THR A 1 233 ? -6.836 -7.973 -0.570 1.00 98.25 233 THR A O 1
ATOM 1665 N N . VAL A 1 234 ? -7.988 -9.839 -1.107 1.00 98.38 234 VAL A N 1
ATOM 1666 C CA . VAL A 1 234 ? -7.140 -10.777 -0.389 1.00 98.38 234 VAL A CA 1
ATOM 1667 C C . VAL A 1 234 ? -6.509 -11.777 -1.341 1.00 98.38 234 VAL A C 1
ATOM 1669 O O . VAL A 1 234 ? -7.113 -12.220 -2.318 1.00 98.38 234 VAL A O 1
ATOM 1672 N N . VAL A 1 235 ? -5.268 -12.134 -1.037 1.00 97.69 235 VAL A N 1
ATOM 1673 C CA . VAL A 1 235 ? -4.417 -12.955 -1.887 1.00 97.69 235 VAL A CA 1
ATOM 1674 C C . VAL A 1 235 ? -3.878 -14.131 -1.087 1.00 97.69 235 VAL A C 1
ATOM 1676 O O . VAL A 1 235 ? -3.430 -13.978 0.052 1.00 97.69 235 VAL A O 1
ATOM 1679 N N . GLN A 1 236 ? -3.916 -15.322 -1.678 1.00 97.19 236 GLN A N 1
ATOM 1680 C CA . GLN A 1 236 ? -3.396 -16.528 -1.051 1.00 97.19 236 GLN A CA 1
ATOM 1681 C C . GLN A 1 236 ? -1.892 -16.688 -1.311 1.00 97.19 236 GLN A C 1
ATOM 1683 O O . GLN A 1 236 ? -1.450 -16.756 -2.460 1.00 97.19 236 GLN A O 1
ATOM 1688 N N . ARG A 1 237 ? -1.095 -16.831 -0.249 1.00 94.94 237 ARG A N 1
ATOM 1689 C CA . ARG A 1 237 ? 0.328 -17.211 -0.306 1.00 94.94 237 ARG A CA 1
ATOM 1690 C C . ARG A 1 237 ? 0.606 -18.279 0.743 1.00 94.94 237 ARG A C 1
ATOM 1692 O O . ARG A 1 237 ? 0.109 -18.197 1.859 1.00 94.94 237 ARG A O 1
ATOM 1699 N N . ASP A 1 238 ? 1.333 -19.327 0.365 1.00 93.12 238 ASP A N 1
ATOM 1700 C CA . ASP A 1 238 ? 1.716 -20.424 1.270 1.00 93.12 238 ASP A CA 1
ATOM 1701 C C . ASP A 1 238 ? 0.550 -21.032 2.082 1.00 93.12 238 ASP A C 1
ATOM 1703 O O . ASP A 1 238 ? 0.698 -21.446 3.232 1.00 93.12 238 ASP A O 1
ATOM 1707 N N . GLY A 1 239 ? -0.641 -21.090 1.472 1.00 94.88 239 GLY A N 1
ATOM 1708 C CA . GLY A 1 239 ? -1.858 -21.630 2.089 1.00 94.88 239 GLY A CA 1
ATOM 1709 C C . GLY A 1 239 ? -2.544 -20.705 3.103 1.00 94.88 239 GLY A C 1
ATOM 1710 O O . GLY A 1 239 ? -3.504 -21.133 3.741 1.00 94.88 239 GLY A O 1
ATOM 1711 N N . ARG A 1 240 ? -2.086 -19.458 3.244 1.00 95.94 240 ARG A N 1
ATOM 1712 C CA . ARG A 1 240 ? -2.679 -18.405 4.082 1.00 95.94 240 ARG A CA 1
ATOM 1713 C C . ARG A 1 240 ? -3.218 -17.280 3.203 1.00 95.94 240 ARG A C 1
ATOM 1715 O O . ARG A 1 240 ? -2.717 -17.056 2.105 1.00 95.94 240 ARG A O 1
ATOM 1722 N N . TRP A 1 241 ? -4.241 -16.589 3.684 1.00 97.75 241 TRP A N 1
ATOM 1723 C CA . TRP A 1 241 ? -4.866 -15.452 3.011 1.00 97.75 241 TRP A CA 1
ATOM 1724 C C . TRP A 1 241 ? -4.394 -14.146 3.627 1.00 97.75 241 TRP A C 1
ATOM 1726 O O . TRP A 1 241 ? -4.379 -14.014 4.847 1.00 97.75 241 TRP A O 1
ATOM 1736 N N . TYR A 1 242 ? -4.028 -13.189 2.789 1.00 97.31 242 TYR A N 1
ATOM 1737 C CA . TYR A 1 242 ? -3.495 -11.903 3.217 1.00 97.31 242 TYR A CA 1
ATOM 1738 C C . TYR A 1 242 ? -4.265 -10.770 2.562 1.00 97.31 242 TYR A C 1
ATOM 1740 O O . TYR A 1 242 ? -4.637 -10.883 1.399 1.00 97.31 242 TYR A O 1
ATOM 1748 N N . LEU A 1 243 ? -4.467 -9.674 3.284 1.00 97.38 243 LEU A N 1
ATOM 1749 C CA . LEU A 1 243 ? -4.930 -8.416 2.710 1.00 97.38 243 LEU A CA 1
ATOM 1750 C C . LEU A 1 243 ? -3.857 -7.851 1.778 1.00 97.38 243 LEU A C 1
ATOM 1752 O O . LEU A 1 243 ? -2.672 -7.926 2.085 1.00 97.38 243 LEU A O 1
ATOM 1756 N N . SER A 1 244 ? -4.250 -7.254 0.660 1.00 97.06 244 SER A N 1
ATOM 1757 C CA . SER A 1 244 ? -3.316 -6.518 -0.188 1.00 97.06 244 SER A CA 1
ATOM 1758 C C . SER A 1 244 ? -3.904 -5.181 -0.606 1.00 97.06 244 SER A C 1
ATOM 1760 O O . SER A 1 244 ? -4.928 -5.119 -1.288 1.00 97.06 244 SER A O 1
ATOM 1762 N N . ALA A 1 245 ? -3.231 -4.098 -0.229 1.00 94.81 245 ALA A N 1
ATOM 1763 C CA . ALA A 1 245 ? -3.582 -2.751 -0.643 1.00 94.81 245 ALA A CA 1
ATOM 1764 C C . ALA A 1 245 ? -3.367 -2.569 -2.153 1.00 94.81 245 ALA A C 1
ATOM 1766 O O . ALA A 1 245 ? -4.214 -1.979 -2.826 1.00 94.81 245 ALA A O 1
ATOM 1767 N N . PHE A 1 246 ? -2.283 -3.114 -2.717 1.00 95.06 246 PHE A N 1
ATOM 1768 C CA . PHE A 1 246 ? -1.999 -2.941 -4.143 1.00 95.06 246 PHE A CA 1
ATOM 1769 C C . PHE A 1 246 ? -2.941 -3.757 -5.030 1.00 95.06 246 PHE A C 1
ATOM 1771 O O . PHE A 1 246 ? -3.425 -3.233 -6.034 1.00 95.06 246 PHE A O 1
ATOM 1778 N N . TYR A 1 247 ? -3.273 -4.996 -4.653 1.00 97.50 247 TYR A N 1
ATOM 1779 C CA . TYR A 1 247 ? -4.299 -5.765 -5.359 1.00 97.50 247 TYR A CA 1
ATOM 1780 C C . TYR A 1 247 ? -5.687 -5.149 -5.186 1.00 97.50 247 TYR A C 1
ATOM 1782 O O . TYR A 1 247 ? -6.451 -5.174 -6.141 1.00 97.50 247 TYR A O 1
ATOM 1790 N N . THR A 1 248 ? -5.996 -4.547 -4.031 1.00 96.81 248 THR A N 1
ATOM 1791 C CA . THR A 1 248 ? -7.266 -3.825 -3.833 1.00 96.81 248 THR A CA 1
ATOM 1792 C C . THR A 1 248 ? -7.421 -2.698 -4.855 1.00 96.81 248 THR A C 1
ATOM 1794 O O . THR A 1 248 ? -8.459 -2.589 -5.501 1.00 96.81 248 THR A O 1
ATOM 1797 N N . VAL A 1 249 ? -6.379 -1.884 -5.058 1.00 94.69 249 VAL A N 1
ATOM 1798 C CA . VAL A 1 249 ? -6.396 -0.821 -6.080 1.00 94.69 249 VAL A CA 1
ATOM 1799 C C . VAL A 1 249 ? -6.489 -1.408 -7.494 1.00 94.69 249 VAL A C 1
ATOM 1801 O O . VAL A 1 249 ? -7.249 -0.897 -8.315 1.00 94.69 249 VAL A O 1
ATOM 1804 N N . ALA A 1 250 ? -5.749 -2.483 -7.783 1.00 95.56 250 ALA A N 1
ATOM 1805 C CA . ALA A 1 250 ? -5.773 -3.132 -9.094 1.00 95.56 250 ALA A CA 1
ATOM 1806 C C . ALA A 1 250 ? -7.151 -3.732 -9.432 1.00 95.56 250 ALA A C 1
ATOM 1808 O O . ALA A 1 250 ? -7.658 -3.519 -10.532 1.00 95.56 250 ALA A O 1
ATOM 1809 N N . GLU A 1 251 ? -7.784 -4.427 -8.486 1.00 96.69 251 GLU A N 1
ATOM 1810 C CA . GLU A 1 251 ? -9.122 -4.997 -8.658 1.00 96.69 251 GLU A CA 1
ATOM 1811 C C . GLU A 1 251 ? -10.198 -3.919 -8.738 1.00 96.69 251 GLU A C 1
ATOM 1813 O O . GLU A 1 251 ? -11.099 -4.056 -9.557 1.00 96.69 251 GLU A O 1
ATOM 1818 N N . GLN A 1 252 ? -10.086 -2.811 -7.995 1.00 94.12 252 GLN A N 1
ATOM 1819 C CA . GLN A 1 252 ? -10.986 -1.666 -8.177 1.00 94.12 252 GLN A CA 1
ATOM 1820 C C . GLN A 1 252 ? -10.876 -1.072 -9.586 1.00 94.12 252 GLN A C 1
ATOM 1822 O O . GLN A 1 252 ? -11.892 -0.794 -10.214 1.00 94.12 252 GLN A O 1
ATOM 1827 N N . ALA A 1 253 ? -9.658 -0.922 -10.116 1.00 93.88 253 ALA A N 1
ATOM 1828 C CA . ALA A 1 253 ? -9.465 -0.457 -11.488 1.00 93.88 253 ALA A CA 1
ATOM 1829 C C . ALA A 1 253 ? -10.003 -1.457 -12.531 1.00 93.88 253 ALA A C 1
ATOM 1831 O O . ALA A 1 253 ? -10.475 -1.042 -13.590 1.00 93.88 253 ALA A O 1
ATOM 1832 N N . ARG A 1 254 ? -9.952 -2.767 -12.244 1.00 96.00 254 ARG A N 1
ATOM 1833 C CA . ARG A 1 254 ? -10.473 -3.824 -13.126 1.00 96.00 254 ARG A CA 1
ATOM 1834 C C . ARG A 1 254 ? -11.989 -4.025 -13.004 1.00 96.00 254 ARG A C 1
ATOM 1836 O O . ARG A 1 254 ? -12.589 -4.487 -13.970 1.00 96.00 254 ARG A O 1
ATOM 1843 N N . ALA A 1 255 ? -12.609 -3.700 -11.868 1.00 91.81 255 ALA A N 1
ATOM 1844 C CA . ALA A 1 255 ? -13.998 -4.053 -11.546 1.00 91.81 255 ALA A CA 1
ATOM 1845 C C . ALA A 1 255 ? -15.028 -3.551 -12.573 1.00 91.81 255 ALA A C 1
ATOM 1847 O O . ALA A 1 255 ? -16.000 -4.249 -12.851 1.00 91.81 255 ALA A O 1
ATOM 1848 N N . ASP A 1 256 ? -14.779 -2.389 -13.182 1.00 90.75 256 ASP A N 1
ATOM 1849 C CA . ASP A 1 256 ? -15.642 -1.793 -14.212 1.00 90.75 256 ASP A CA 1
ATOM 1850 C C . ASP A 1 256 ? -15.311 -2.267 -15.642 1.00 90.75 256 ASP A C 1
ATOM 1852 O O . ASP A 1 256 ? -15.791 -1.706 -16.632 1.00 90.75 256 ASP A O 1
ATOM 1856 N N . THR A 1 257 ? -14.471 -3.295 -15.774 1.00 93.31 257 THR A N 1
ATOM 1857 C CA . THR A 1 257 ? -14.056 -3.875 -17.055 1.00 93.31 257 THR A CA 1
ATOM 1858 C C . THR A 1 257 ? -14.530 -5.321 -17.179 1.00 93.31 257 THR A C 1
ATOM 1860 O O . THR A 1 257 ? -14.636 -6.047 -16.194 1.00 93.31 257 THR A O 1
ATOM 1863 N N . ASP A 1 258 ? -14.730 -5.783 -18.413 1.00 93.75 258 ASP A N 1
ATOM 1864 C CA . ASP A 1 258 ? -14.998 -7.199 -18.708 1.00 93.75 258 ASP A CA 1
ATOM 1865 C C . ASP A 1 258 ? -13.700 -8.033 -18.822 1.00 93.75 258 ASP A C 1
ATOM 1867 O O . ASP A 1 258 ? -13.695 -9.114 -19.414 1.00 93.75 258 ASP A O 1
ATOM 1871 N N . LEU A 1 259 ? -12.567 -7.513 -18.331 1.00 96.38 259 LEU A N 1
ATOM 1872 C CA . LEU A 1 259 ? -11.265 -8.163 -18.462 1.00 96.38 259 LEU A CA 1
ATOM 1873 C C . LEU A 1 259 ? -11.039 -9.162 -17.327 1.00 96.38 259 LEU A C 1
ATOM 1875 O O .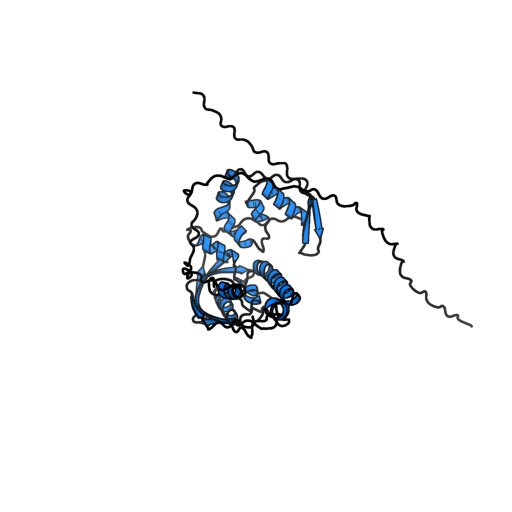 LEU A 1 259 ? -11.209 -8.846 -16.150 1.00 96.38 259 LEU A O 1
ATOM 1879 N N . ASP A 1 260 ? -10.588 -10.358 -17.689 1.00 97.56 260 ASP A N 1
ATOM 1880 C CA . ASP A 1 260 ? -10.126 -11.370 -16.743 1.00 97.56 260 ASP A CA 1
ATOM 1881 C C . ASP A 1 260 ? -8.782 -10.973 -16.117 1.00 97.56 260 ASP A C 1
ATOM 1883 O O . ASP A 1 260 ? -7.934 -10.358 -16.769 1.00 97.56 260 ASP A O 1
ATOM 1887 N N . ILE A 1 261 ? -8.532 -11.402 -14.876 1.00 98.12 261 ILE A N 1
ATOM 1888 C CA . ILE A 1 261 ? -7.192 -11.320 -14.282 1.00 98.12 261 ILE A CA 1
ATOM 1889 C C . ILE A 1 261 ? -6.237 -12.170 -15.141 1.00 98.12 261 ILE A C 1
ATOM 1891 O O . ILE A 1 261 ? -6.514 -13.362 -15.337 1.00 98.12 261 ILE A O 1
ATOM 1895 N N . PRO A 1 262 ? -5.115 -11.616 -15.644 1.00 97.31 262 PRO A N 1
ATOM 1896 C CA . PRO A 1 262 ? -4.176 -12.366 -16.471 1.00 97.31 262 PRO A CA 1
ATOM 1897 C C . PRO A 1 262 ? -3.653 -13.601 -15.743 1.00 97.31 262 PRO A C 1
ATOM 1899 O O . PRO A 1 262 ? -3.269 -13.506 -14.587 1.00 97.31 262 PRO A O 1
ATOM 1902 N N . ALA A 1 263 ? -3.558 -14.752 -16.418 1.00 94.81 263 ALA A N 1
ATOM 1903 C CA . ALA A 1 263 ? -3.023 -15.980 -15.815 1.00 94.81 263 ALA A CA 1
ATOM 1904 C C . ALA A 1 263 ? -1.513 -15.907 -15.524 1.00 94.81 263 ALA A C 1
ATOM 1906 O O . ALA A 1 263 ? -1.019 -16.596 -14.630 1.00 94.81 263 ALA A O 1
ATOM 1907 N N . THR A 1 264 ? -0.784 -15.031 -16.217 1.00 95.19 264 THR A N 1
ATOM 1908 C CA . THR A 1 264 ? 0.643 -14.740 -16.017 1.00 95.19 264 THR A CA 1
ATOM 1909 C C . THR A 1 264 ? 0.867 -13.236 -16.093 1.00 95.19 264 THR A C 1
ATOM 1911 O O . THR A 1 264 ? 0.296 -12.599 -16.971 1.00 95.19 264 THR A O 1
ATOM 1914 N N . GLY A 1 265 ? 1.687 -12.692 -15.193 1.00 96.44 265 GLY A N 1
ATOM 1915 C CA . GLY A 1 265 ? 2.115 -11.292 -15.222 1.00 96.44 265 GLY A CA 1
ATOM 1916 C C . GLY A 1 265 ? 3.448 -11.087 -15.947 1.00 96.44 265 GLY A C 1
ATOM 1917 O O . GLY A 1 265 ? 3.999 -12.022 -16.534 1.00 96.44 265 GLY A O 1
ATOM 1918 N N . VAL A 1 266 ? 3.991 -9.875 -15.848 1.00 97.94 266 VAL A N 1
ATOM 1919 C CA . VAL A 1 266 ? 5.380 -9.576 -16.224 1.00 97.94 266 VAL A CA 1
ATOM 1920 C C . VAL A 1 266 ? 6.318 -10.350 -15.300 1.00 97.94 266 VAL A C 1
ATOM 1922 O O . VAL A 1 266 ? 6.188 -10.297 -14.079 1.00 97.94 266 VAL A O 1
ATOM 1925 N N . ALA A 1 267 ? 7.257 -11.095 -15.883 1.00 96.75 267 ALA A N 1
ATOM 1926 C CA . ALA A 1 267 ? 8.195 -11.897 -15.108 1.00 96.75 267 ALA A CA 1
ATOM 1927 C C . ALA A 1 267 ? 9.191 -10.993 -14.355 1.00 96.75 267 ALA A C 1
ATOM 1929 O O . ALA A 1 267 ? 9.833 -10.155 -15.001 1.00 96.75 267 ALA A O 1
ATOM 1930 N N . PRO A 1 268 ? 9.384 -11.195 -13.038 1.00 95.94 268 PRO A N 1
ATOM 1931 C CA . PRO A 1 268 ? 10.397 -10.474 -12.284 1.00 95.94 268 PRO A CA 1
ATOM 1932 C C . PRO A 1 268 ? 11.795 -10.729 -12.850 1.00 95.94 268 PRO A C 1
ATOM 1934 O O . PRO A 1 268 ? 12.146 -11.853 -13.224 1.00 95.94 268 PRO A O 1
ATOM 1937 N N . LYS A 1 269 ? 12.603 -9.677 -12.891 1.00 95.44 269 LYS A N 1
ATOM 1938 C CA . LYS A 1 269 ? 13.994 -9.679 -13.328 1.00 95.44 269 LYS A CA 1
ATOM 1939 C C . LYS A 1 269 ? 14.830 -9.007 -12.252 1.00 95.44 269 LYS A C 1
ATOM 1941 O O . LYS A 1 269 ? 14.476 -7.955 -11.742 1.00 95.44 269 LYS A O 1
ATOM 1946 N N . GLY A 1 270 ? 15.953 -9.626 -11.928 1.00 93.44 270 GLY A N 1
ATOM 1947 C CA . GLY A 1 270 ? 16.971 -9.045 -11.063 1.00 93.44 270 GLY A CA 1
ATOM 1948 C C . GLY A 1 270 ? 18.335 -9.143 -11.727 1.00 93.44 270 GLY A C 1
ATOM 1949 O O . GLY A 1 270 ? 18.463 -9.697 -12.820 1.00 93.44 270 GLY A O 1
ATOM 1950 N N . ALA A 1 271 ? 19.352 -8.653 -11.029 1.00 94.25 271 ALA A N 1
ATOM 1951 C CA . ALA A 1 271 ? 20.740 -8.730 -11.457 1.00 94.25 271 ALA A CA 1
ATOM 1952 C C . ALA A 1 271 ? 21.593 -9.486 -10.430 1.00 94.25 271 ALA A C 1
ATOM 1954 O O . ALA A 1 271 ? 21.233 -9.599 -9.257 1.00 94.25 271 ALA A O 1
ATOM 1955 N N . ASP A 1 272 ? 22.765 -9.952 -10.862 1.00 93.94 272 ASP A N 1
ATOM 1956 C CA . ASP A 1 272 ? 23.718 -10.665 -10.000 1.00 93.94 272 ASP A CA 1
ATOM 1957 C C . ASP A 1 272 ? 24.351 -9.763 -8.919 1.00 93.94 272 ASP A C 1
ATOM 1959 O O . ASP A 1 272 ? 24.930 -10.256 -7.947 1.00 93.94 272 ASP A O 1
ATOM 1963 N N . ALA A 1 273 ? 24.258 -8.438 -9.082 1.00 92.81 273 ALA A N 1
ATOM 1964 C CA . ALA A 1 273 ? 24.791 -7.438 -8.164 1.00 92.81 273 ALA A CA 1
ATOM 1965 C C . ALA A 1 273 ? 23.860 -6.211 -8.058 1.00 92.81 273 ALA A C 1
ATOM 1967 O O . ALA A 1 273 ? 23.167 -5.899 -9.030 1.00 92.81 273 ALA A O 1
ATOM 1968 N N . PRO A 1 274 ? 23.862 -5.480 -6.922 1.00 93.88 274 PRO A N 1
ATOM 1969 C CA . PRO A 1 274 ? 23.041 -4.278 -6.741 1.00 93.88 274 PRO A CA 1
ATOM 1970 C C . PRO A 1 274 ? 23.277 -3.201 -7.806 1.00 93.88 274 PRO A C 1
ATOM 1972 O O . PRO A 1 274 ? 22.329 -2.580 -8.277 1.00 93.88 274 PRO A O 1
ATOM 1975 N N . GLU A 1 275 ? 24.532 -3.000 -8.208 1.00 94.44 275 GLU A N 1
ATOM 1976 C CA . GLU A 1 275 ? 24.911 -2.085 -9.285 1.00 94.44 275 GLU A CA 1
ATOM 1977 C C . GLU A 1 275 ? 24.260 -2.493 -10.607 1.00 94.44 275 GLU A C 1
ATOM 1979 O O . GLU A 1 275 ? 23.693 -1.652 -11.296 1.00 94.44 275 GLU A O 1
ATOM 1984 N N . GLY A 1 276 ? 24.272 -3.795 -10.913 1.00 95.06 276 GLY A N 1
ATOM 1985 C CA . GLY A 1 276 ? 23.653 -4.340 -12.119 1.00 95.06 276 GLY A CA 1
ATOM 1986 C C . GLY A 1 276 ? 22.144 -4.109 -12.161 1.00 95.06 276 GLY A C 1
ATOM 1987 O O . GLY A 1 276 ? 21.616 -3.789 -13.215 1.00 95.06 276 GLY A O 1
ATOM 1988 N N . ALA A 1 277 ? 21.454 -4.187 -11.018 1.00 94.69 277 ALA A N 1
ATOM 1989 C CA . ALA A 1 277 ? 20.012 -3.942 -10.965 1.00 94.69 277 ALA A CA 1
ATOM 1990 C C . ALA A 1 277 ? 19.678 -2.478 -11.293 1.00 94.69 277 ALA A C 1
ATOM 1992 O O . ALA A 1 277 ? 18.708 -2.197 -11.998 1.00 94.69 277 ALA A O 1
ATOM 1993 N N . LEU A 1 278 ? 20.502 -1.539 -10.812 1.00 94.88 278 LEU A N 1
ATOM 1994 C CA . LEU A 1 278 ? 20.335 -0.123 -11.122 1.00 94.88 278 LEU A CA 1
ATOM 1995 C C . LEU A 1 278 ? 20.735 0.194 -12.568 1.00 94.88 278 LEU A C 1
ATOM 1997 O O . LEU A 1 278 ? 20.021 0.947 -13.224 1.00 94.88 278 LEU A O 1
ATOM 2001 N N . ASP A 1 279 ? 21.817 -0.395 -13.082 1.00 95.00 279 ASP A N 1
ATOM 2002 C CA . ASP A 1 279 ? 22.184 -0.285 -14.500 1.00 95.00 279 ASP A CA 1
ATOM 2003 C C . ASP A 1 279 ? 21.060 -0.803 -15.405 1.00 95.00 279 ASP A C 1
ATOM 2005 O O . ASP A 1 279 ? 20.635 -0.086 -16.308 1.00 95.00 279 ASP A O 1
ATOM 2009 N N . ASP A 1 280 ? 20.509 -1.986 -15.120 1.00 96.44 280 ASP A N 1
ATOM 2010 C CA . ASP A 1 280 ? 19.391 -2.562 -15.872 1.00 96.44 280 ASP A CA 1
ATOM 2011 C C . ASP A 1 280 ? 18.155 -1.652 -15.852 1.00 96.44 280 ASP A C 1
ATOM 2013 O O . ASP A 1 280 ? 17.462 -1.521 -16.866 1.00 96.44 280 ASP A O 1
ATOM 2017 N N . MET A 1 281 ? 17.877 -0.999 -14.718 1.00 95.94 281 MET A N 1
ATOM 2018 C CA . MET A 1 281 ? 16.767 -0.053 -14.599 1.00 95.94 281 MET A CA 1
ATOM 2019 C C . MET A 1 281 ? 17.021 1.223 -15.408 1.00 95.94 281 MET A C 1
ATOM 2021 O O . MET A 1 281 ? 16.124 1.699 -16.104 1.00 95.94 281 MET A O 1
ATOM 2025 N N . LEU A 1 282 ? 18.237 1.774 -15.360 1.00 94.81 282 LEU A N 1
ATOM 2026 C CA . LEU A 1 282 ? 18.614 2.955 -16.143 1.00 94.81 282 LEU A CA 1
ATOM 2027 C C . LEU A 1 282 ? 18.632 2.659 -17.650 1.00 94.81 282 LEU A C 1
ATOM 2029 O O . LEU A 1 282 ? 18.252 3.523 -18.448 1.00 94.81 282 LEU A O 1
ATOM 2033 N N . GLU A 1 283 ? 19.023 1.447 -18.040 1.00 95.12 283 GLU A N 1
ATOM 2034 C CA . GLU A 1 283 ? 18.934 0.955 -19.413 1.00 95.12 283 GLU A CA 1
ATOM 2035 C C . GLU A 1 283 ? 17.468 0.833 -19.843 1.00 95.12 283 GLU A C 1
ATOM 2037 O O . GLU A 1 283 ? 17.095 1.401 -20.863 1.00 95.12 283 GLU A O 1
ATOM 2042 N N . ALA A 1 284 ? 16.604 0.213 -19.029 1.00 96.12 284 ALA A N 1
ATOM 2043 C CA . ALA A 1 284 ? 15.170 0.117 -19.312 1.00 96.12 284 ALA A CA 1
ATOM 2044 C C . ALA A 1 284 ? 14.509 1.496 -19.493 1.00 96.12 284 ALA A C 1
ATOM 2046 O O . ALA A 1 284 ? 13.704 1.676 -20.404 1.00 96.12 284 ALA A O 1
ATOM 2047 N N . VAL A 1 285 ? 14.876 2.485 -18.669 1.00 94.69 285 VAL A N 1
ATOM 2048 C CA . VAL A 1 285 ? 14.408 3.875 -18.814 1.00 94.69 285 VAL A CA 1
ATOM 2049 C C . VAL A 1 285 ? 14.935 4.515 -20.100 1.00 94.69 285 VAL A C 1
ATOM 2051 O O . VAL A 1 285 ? 14.181 5.204 -20.787 1.00 94.69 285 VAL A O 1
ATOM 2054 N N . SER A 1 286 ? 16.210 4.302 -20.436 1.00 94.38 286 SER A N 1
ATOM 2055 C CA . SER A 1 286 ? 16.822 4.864 -21.651 1.00 94.38 286 SER A CA 1
ATOM 2056 C C . SER A 1 286 ? 16.221 4.270 -22.927 1.00 94.38 286 SER A C 1
ATOM 2058 O O . SER A 1 286 ? 15.976 4.995 -23.890 1.00 94.38 286 SER A O 1
ATOM 2060 N N . ASP A 1 287 ? 15.924 2.972 -22.900 1.00 95.25 287 ASP A N 1
ATOM 2061 C CA . ASP A 1 287 ? 15.268 2.235 -23.980 1.00 95.25 287 ASP A CA 1
ATOM 2062 C C . ASP A 1 287 ? 13.744 2.427 -23.996 1.00 95.25 287 ASP A C 1
ATOM 2064 O O . ASP A 1 287 ? 13.075 1.903 -24.884 1.00 95.25 287 ASP A O 1
ATOM 2068 N N . GLN A 1 288 ? 13.190 3.158 -23.018 1.00 95.88 288 GLN A N 1
ATOM 2069 C CA . GLN A 1 288 ? 11.750 3.337 -22.812 1.00 95.88 288 GLN A CA 1
ATOM 2070 C C . GLN A 1 288 ? 10.983 2.003 -22.752 1.00 95.88 288 GLN A C 1
ATOM 2072 O O . GLN A 1 288 ? 9.849 1.914 -23.206 1.00 95.88 288 GLN A O 1
ATOM 2077 N N . ASN A 1 289 ? 11.596 0.955 -22.202 1.00 97.06 289 ASN A N 1
ATOM 2078 C CA . ASN A 1 289 ? 11.027 -0.386 -22.161 1.00 97.06 289 ASN A CA 1
ATOM 2079 C C . ASN A 1 289 ? 10.243 -0.591 -20.858 1.00 97.06 289 ASN A C 1
ATOM 2081 O O . ASN A 1 289 ? 10.817 -0.954 -19.824 1.00 97.06 289 ASN A O 1
ATOM 2085 N N . LEU A 1 290 ? 8.931 -0.352 -20.910 1.00 97.44 290 LEU A N 1
ATOM 2086 C CA . LEU A 1 290 ? 8.063 -0.406 -19.736 1.00 97.44 290 LEU A CA 1
ATOM 2087 C C . LEU A 1 290 ? 7.954 -1.824 -19.160 1.00 97.44 290 LEU A C 1
ATOM 2089 O O . LEU A 1 290 ? 7.955 -1.983 -17.942 1.00 97.44 290 LEU A O 1
ATOM 2093 N N . GLU A 1 291 ? 7.943 -2.859 -20.005 1.00 98.19 291 GLU A N 1
ATOM 2094 C CA . GLU A 1 291 ? 7.921 -4.256 -19.552 1.00 98.19 291 GLU A CA 1
ATOM 2095 C C . GLU A 1 291 ? 9.171 -4.586 -18.727 1.00 98.19 291 GLU A C 1
ATOM 2097 O O . GLU A 1 291 ? 9.079 -5.143 -17.632 1.00 98.19 291 GLU A O 1
ATOM 2102 N N . ARG A 1 292 ? 10.357 -4.209 -19.230 1.00 97.81 292 ARG A N 1
ATOM 2103 C CA . ARG A 1 292 ? 11.628 -4.403 -18.519 1.00 97.81 292 ARG A CA 1
ATOM 2104 C C . ARG A 1 292 ? 11.642 -3.597 -17.226 1.00 97.81 292 ARG A C 1
ATOM 2106 O O . ARG A 1 292 ? 12.053 -4.144 -16.211 1.00 97.81 292 ARG A O 1
ATOM 2113 N N . LEU A 1 293 ? 11.170 -2.349 -17.247 1.00 97.88 293 LEU A N 1
ATOM 2114 C CA . LEU A 1 293 ? 11.104 -1.506 -16.055 1.00 97.88 293 LEU A CA 1
ATOM 2115 C C . LEU A 1 293 ? 10.209 -2.122 -14.970 1.00 97.88 293 LEU A C 1
ATOM 2117 O O . LEU A 1 293 ? 10.647 -2.248 -13.833 1.00 97.88 293 LEU A O 1
ATOM 2121 N N . ILE A 1 294 ? 8.994 -2.556 -15.322 1.00 98.00 294 ILE A N 1
ATOM 2122 C CA . ILE A 1 294 ? 8.060 -3.213 -14.392 1.00 98.00 294 ILE A CA 1
ATOM 2123 C C . ILE A 1 294 ? 8.646 -4.526 -13.862 1.00 98.00 294 ILE A C 1
ATOM 2125 O O . ILE A 1 294 ? 8.539 -4.814 -12.670 1.00 98.00 294 ILE A O 1
ATOM 2129 N N . GLY A 1 295 ? 9.292 -5.313 -14.726 1.00 97.88 295 GLY A N 1
ATOM 2130 C CA . GLY A 1 295 ? 9.942 -6.560 -14.328 1.00 97.88 295 GLY A CA 1
ATOM 2131 C C . GLY A 1 295 ? 11.111 -6.359 -13.362 1.00 97.88 295 GLY A C 1
ATOM 2132 O O . GLY A 1 295 ? 11.379 -7.252 -12.570 1.00 97.88 295 GLY A O 1
ATOM 2133 N N . LEU A 1 296 ? 11.788 -5.208 -13.395 1.00 97.56 296 LEU A N 1
ATOM 2134 C CA . LEU A 1 296 ? 12.908 -4.885 -12.499 1.00 97.56 296 LEU A CA 1
ATOM 2135 C C . LEU A 1 296 ? 12.478 -4.382 -11.115 1.00 97.56 296 LEU A C 1
ATOM 2137 O O . LEU A 1 296 ? 13.323 -4.252 -10.229 1.00 97.56 296 LEU A O 1
ATOM 2141 N N . LEU A 1 297 ? 11.193 -4.080 -10.920 1.00 95.88 297 LEU A N 1
ATOM 2142 C CA . LEU A 1 297 ? 10.668 -3.737 -9.601 1.00 95.88 297 LEU A CA 1
ATOM 2143 C C . LEU A 1 297 ? 10.698 -4.962 -8.683 1.00 95.88 297 LEU A C 1
ATOM 2145 O O . LEU A 1 297 ? 10.537 -6.095 -9.147 1.00 95.88 297 LEU A O 1
ATOM 2149 N N . ASP A 1 298 ? 10.871 -4.730 -7.379 1.00 92.88 298 ASP A N 1
ATOM 2150 C CA . ASP A 1 298 ? 10.863 -5.812 -6.397 1.00 92.88 298 ASP A CA 1
ATOM 2151 C C . ASP A 1 298 ? 9.521 -6.559 -6.484 1.00 92.88 298 ASP A C 1
ATOM 2153 O O . ASP A 1 298 ? 8.475 -5.950 -6.238 1.00 92.88 298 ASP A O 1
ATOM 2157 N N . PRO A 1 299 ? 9.508 -7.859 -6.836 1.00 92.19 299 PRO A N 1
ATOM 2158 C CA . PRO A 1 299 ? 8.265 -8.619 -6.947 1.00 92.19 299 PRO A CA 1
ATOM 2159 C C . PRO A 1 299 ? 7.507 -8.719 -5.625 1.00 92.19 299 PRO A C 1
ATOM 2161 O O . PRO A 1 299 ? 6.325 -9.029 -5.621 1.00 92.19 299 PRO A O 1
ATOM 2164 N N . THR A 1 300 ? 8.177 -8.456 -4.511 1.00 89.25 300 THR A N 1
ATOM 2165 C CA . THR A 1 300 ? 7.616 -8.438 -3.164 1.00 89.25 300 THR A CA 1
ATOM 2166 C C . THR A 1 300 ? 6.739 -7.194 -2.951 1.00 89.25 300 THR A C 1
ATOM 2168 O O . THR A 1 300 ? 5.705 -7.275 -2.296 1.00 89.25 300 THR A O 1
ATOM 2171 N N . GLU A 1 301 ? 7.099 -6.057 -3.554 1.00 89.44 301 GLU A N 1
ATOM 2172 C CA . GLU A 1 301 ? 6.383 -4.778 -3.412 1.00 89.44 301 GLU A CA 1
ATOM 2173 C C . GLU A 1 301 ? 5.477 -4.473 -4.614 1.00 89.44 301 GLU A C 1
ATOM 2175 O O . GLU A 1 301 ? 4.429 -3.848 -4.476 1.00 89.44 301 GLU A O 1
ATOM 2180 N N . ALA A 1 302 ? 5.866 -4.928 -5.806 1.00 94.94 302 ALA A N 1
ATOM 2181 C CA . ALA A 1 302 ? 5.201 -4.630 -7.069 1.00 94.94 302 ALA A CA 1
ATOM 2182 C C . ALA A 1 302 ? 4.407 -5.819 -7.633 1.00 94.94 302 ALA A C 1
ATOM 2184 O O . ALA A 1 302 ? 4.051 -5.801 -8.813 1.00 94.94 302 ALA A O 1
ATOM 2185 N N . GLU A 1 303 ? 4.109 -6.843 -6.821 1.00 95.12 303 GLU A N 1
ATOM 2186 C CA . GLU A 1 303 ? 3.467 -8.079 -7.291 1.00 95.12 303 GLU A CA 1
ATOM 2187 C C . GLU A 1 303 ? 2.162 -7.803 -8.051 1.00 95.12 303 GLU A C 1
ATOM 2189 O O . GLU A 1 303 ? 1.964 -8.308 -9.156 1.00 95.12 303 GLU A O 1
ATOM 2194 N N . ALA A 1 304 ? 1.293 -6.950 -7.496 1.00 96.62 304 ALA A N 1
ATOM 2195 C CA . ALA A 1 304 ? 0.032 -6.572 -8.131 1.00 96.62 304 ALA A CA 1
ATOM 2196 C C . ALA A 1 304 ? 0.271 -5.877 -9.478 1.00 96.62 304 ALA A C 1
ATOM 2198 O O . ALA A 1 304 ? -0.332 -6.234 -10.488 1.00 96.62 304 ALA A O 1
ATOM 2199 N N . LEU A 1 305 ? 1.199 -4.919 -9.526 1.00 96.81 305 LEU A N 1
ATOM 2200 C CA . LEU A 1 305 ? 1.528 -4.209 -10.759 1.00 96.81 305 LE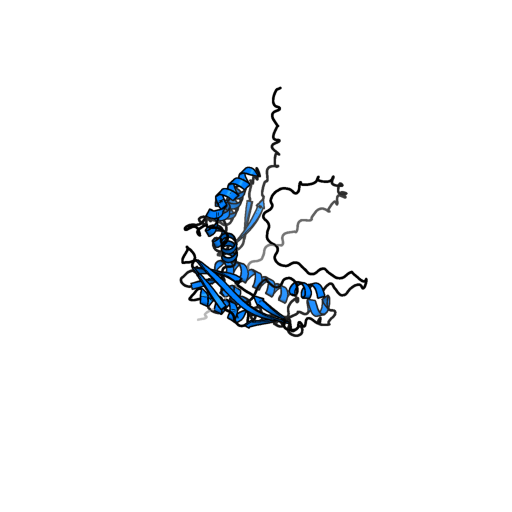U A CA 1
ATOM 2201 C C . LEU A 1 305 ? 2.027 -5.182 -11.833 1.00 96.81 305 LEU A C 1
ATOM 2203 O O . LEU A 1 305 ? 1.546 -5.152 -12.961 1.00 96.81 305 LEU A O 1
ATOM 2207 N N . GLN A 1 306 ? 2.937 -6.087 -11.474 1.00 97.88 30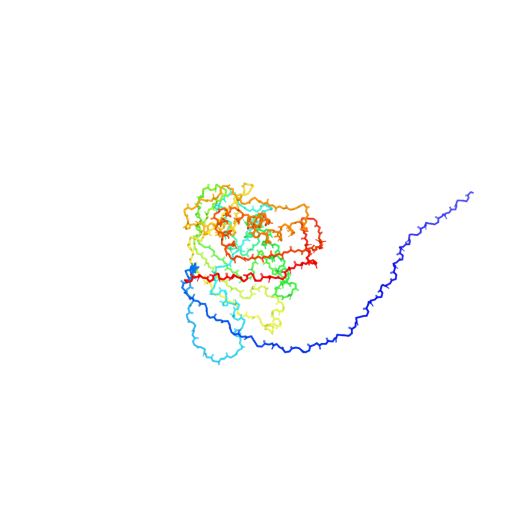6 GLN A N 1
ATOM 2208 C CA . GLN A 1 306 ? 3.466 -7.107 -12.378 1.00 97.88 306 GLN A CA 1
ATOM 2209 C C . GLN A 1 306 ? 2.376 -8.088 -12.829 1.00 97.88 306 GLN A C 1
ATOM 2211 O O . GLN A 1 306 ? 2.329 -8.455 -14.005 1.00 97.88 306 GLN A O 1
ATOM 2216 N N . ARG A 1 307 ? 1.469 -8.484 -11.927 1.00 97.62 307 ARG A N 1
ATOM 2217 C CA . ARG A 1 307 ? 0.347 -9.391 -12.205 1.00 97.62 307 ARG A CA 1
ATOM 2218 C C . ARG A 1 307 ? -0.648 -8.806 -13.206 1.00 97.62 307 ARG A C 1
ATOM 2220 O O . ARG A 1 307 ? -1.045 -9.520 -14.124 1.00 97.62 307 ARG A O 1
ATOM 2227 N N . TYR A 1 308 ? -1.033 -7.541 -13.036 1.00 98.12 308 TYR A N 1
ATOM 2228 C CA . TYR A 1 308 ? -2.048 -6.874 -13.863 1.00 98.12 308 TYR A CA 1
ATOM 2229 C C . TYR A 1 308 ? -1.457 -6.121 -15.063 1.00 98.12 308 TYR A C 1
ATOM 2231 O O . TYR A 1 308 ? -2.214 -5.755 -15.958 1.00 98.12 308 TYR A O 1
ATOM 2239 N N . ALA A 1 309 ? -0.129 -5.957 -15.145 1.00 98.12 309 ALA A N 1
ATOM 2240 C CA . ALA A 1 309 ? 0.559 -5.305 -16.264 1.00 98.12 309 ALA A CA 1
ATOM 2241 C C . ALA A 1 309 ? 0.059 -5.720 -17.658 1.00 98.12 309 ALA A C 1
ATOM 2243 O O . ALA A 1 309 ? -0.203 -4.824 -18.457 1.00 98.12 309 ALA A O 1
ATOM 2244 N N . PRO A 1 310 ? -0.178 -7.011 -17.972 1.00 98.19 310 PRO A N 1
ATOM 2245 C CA . PRO A 1 310 ? -0.678 -7.404 -19.292 1.00 98.19 310 PRO A CA 1
ATOM 2246 C C . PRO A 1 310 ? -2.005 -6.755 -19.718 1.00 98.19 310 PRO A C 1
ATOM 2248 O O . PRO A 1 310 ? -2.317 -6.772 -20.902 1.00 98.19 310 PRO A O 1
ATOM 2251 N N . LEU A 1 311 ? -2.790 -6.200 -18.787 1.00 97.44 311 LEU A N 1
ATOM 2252 C CA . LEU A 1 311 ? -4.044 -5.512 -19.104 1.00 97.44 311 LEU A CA 1
ATOM 2253 C C . LEU A 1 311 ? -3.846 -4.106 -19.680 1.00 97.44 311 LEU A C 1
ATOM 2255 O O . LEU A 1 311 ? -4.756 -3.602 -20.327 1.00 97.44 311 LEU A O 1
ATOM 2259 N N . PHE A 1 312 ? -2.700 -3.465 -19.431 1.00 96.56 312 PHE A N 1
ATOM 2260 C CA . PHE A 1 312 ? -2.457 -2.070 -19.826 1.00 96.56 312 PHE A CA 1
ATOM 2261 C C . PHE A 1 312 ? -1.093 -1.835 -20.485 1.00 96.56 312 PHE A C 1
ATOM 2263 O O . PHE A 1 312 ? -0.850 -0.751 -21.007 1.00 96.56 312 PHE A O 1
ATOM 2270 N N . LEU A 1 313 ? -0.179 -2.809 -20.436 1.00 97.56 313 LEU A N 1
ATOM 2271 C CA . LEU A 1 313 ? 1.222 -2.630 -20.817 1.00 97.56 313 LEU A CA 1
ATOM 2272 C C . LEU A 1 313 ? 1.388 -2.204 -22.278 1.00 97.56 313 LEU A C 1
ATOM 2274 O O . LEU A 1 313 ? 2.156 -1.284 -22.543 1.00 97.56 313 LEU A O 1
ATOM 2278 N N . ASP A 1 314 ? 0.661 -2.836 -23.199 1.00 97.81 314 ASP A N 1
ATOM 2279 C CA . ASP A 1 314 ? 0.750 -2.525 -24.630 1.00 97.81 314 ASP A CA 1
ATOM 2280 C C . ASP A 1 314 ? 0.276 -1.092 -24.921 1.00 97.81 314 ASP A C 1
ATOM 2282 O O . ASP A 1 314 ? 0.949 -0.350 -25.639 1.00 97.81 314 ASP A O 1
ATOM 2286 N N . ASP A 1 315 ? -0.838 -0.678 -24.311 1.00 97.44 315 ASP A N 1
ATOM 2287 C CA . ASP A 1 315 ? -1.389 0.672 -24.466 1.00 97.44 315 ASP A CA 1
ATOM 2288 C C . ASP A 1 315 ? -0.456 1.722 -23.843 1.00 97.44 315 ASP A C 1
ATOM 2290 O O . ASP A 1 315 ? -0.116 2.719 -24.481 1.00 97.44 315 ASP A O 1
ATOM 2294 N N . ALA A 1 316 ? 0.035 1.471 -22.626 1.00 96.69 316 ALA A N 1
ATOM 2295 C CA . ALA A 1 316 ? 0.964 2.363 -21.939 1.00 96.69 316 ALA A CA 1
ATOM 2296 C C . ALA A 1 316 ? 2.310 2.489 -22.677 1.00 96.69 316 ALA A C 1
ATOM 2298 O O . ALA A 1 316 ? 2.884 3.578 -22.740 1.00 96.69 316 ALA A O 1
ATOM 2299 N N . GLN A 1 317 ? 2.810 1.396 -23.263 1.00 97.62 317 GLN A N 1
ATOM 2300 C CA . GLN A 1 317 ? 4.015 1.417 -24.091 1.00 97.62 317 GLN A CA 1
ATOM 2301 C C . GLN A 1 317 ? 3.788 2.232 -25.371 1.00 97.62 317 GLN A C 1
ATOM 2303 O O . GLN A 1 317 ? 4.631 3.058 -25.719 1.00 97.62 317 GLN A O 1
ATOM 2308 N N . ALA A 1 318 ? 2.644 2.065 -26.041 1.00 97.50 318 ALA A N 1
ATOM 2309 C CA . ALA A 1 318 ? 2.311 2.842 -27.233 1.00 97.50 318 ALA A CA 1
ATOM 2310 C C . ALA A 1 318 ? 2.218 4.352 -26.939 1.00 97.50 318 ALA A C 1
ATOM 2312 O O . ALA A 1 318 ? 2.744 5.164 -27.702 1.00 97.50 318 ALA A O 1
ATOM 2313 N N . GLU A 1 319 ? 1.613 4.743 -25.811 1.00 95.94 319 GLU A N 1
ATOM 2314 C CA . GLU A 1 319 ? 1.570 6.147 -25.378 1.00 95.94 319 GLU A CA 1
ATOM 2315 C C . GLU A 1 319 ? 2.970 6.713 -25.085 1.00 95.94 319 GLU A C 1
ATOM 2317 O O . GLU A 1 319 ? 3.276 7.856 -25.450 1.00 95.94 319 GLU A O 1
ATOM 2322 N N . LEU A 1 320 ? 3.839 5.920 -24.452 1.00 93.94 320 LEU A N 1
ATOM 2323 C CA . LEU A 1 320 ? 5.222 6.302 -24.166 1.00 93.94 320 LEU A CA 1
ATOM 2324 C C . LEU A 1 320 ? 6.047 6.498 -25.451 1.00 93.94 320 LEU A C 1
ATOM 2326 O O . LEU A 1 320 ? 6.820 7.461 -25.547 1.00 93.94 320 LEU A O 1
ATOM 2330 N N . ASP A 1 321 ? 5.858 5.625 -26.441 1.00 94.69 321 ASP A N 1
ATOM 2331 C CA . ASP A 1 321 ? 6.505 5.711 -27.753 1.00 94.69 321 ASP A CA 1
ATOM 2332 C C . ASP A 1 321 ? 6.051 6.974 -28.510 1.00 94.69 321 ASP A C 1
ATOM 2334 O O . ASP A 1 321 ? 6.874 7.721 -29.058 1.00 94.69 321 ASP A O 1
ATOM 2338 N N . ASP A 1 322 ? 4.749 7.273 -28.481 1.00 95.00 322 ASP A N 1
ATOM 2339 C CA . ASP A 1 322 ? 4.158 8.444 -29.135 1.00 95.00 322 ASP A CA 1
ATOM 2340 C C . ASP A 1 322 ? 4.585 9.774 -28.492 1.00 95.00 322 ASP A C 1
ATOM 2342 O O . ASP A 1 322 ? 4.719 10.794 -29.188 1.00 95.00 322 ASP A O 1
ATOM 2346 N N . ALA A 1 323 ? 4.862 9.781 -27.183 1.00 92.44 323 ALA A N 1
ATOM 2347 C CA . ALA A 1 323 ? 5.356 10.959 -26.472 1.00 92.44 323 ALA A CA 1
ATOM 2348 C C . ALA A 1 323 ? 6.738 11.427 -26.977 1.00 92.44 323 ALA A C 1
ATOM 2350 O O . ALA A 1 323 ? 7.090 12.601 -26.816 1.00 92.44 323 ALA A O 1
ATOM 2351 N N . GLY A 1 324 ? 7.521 10.541 -27.609 1.00 87.69 324 GLY A N 1
ATOM 2352 C CA . GLY A 1 324 ? 8.831 10.863 -28.187 1.00 87.69 324 GLY A CA 1
ATOM 2353 C C . GLY A 1 324 ? 9.867 11.331 -27.157 1.00 87.69 324 GLY A C 1
ATOM 2354 O O . GLY A 1 324 ? 10.720 12.173 -27.464 1.00 87.69 324 GLY A O 1
ATOM 2355 N N . ILE A 1 325 ? 9.763 10.844 -25.916 1.00 86.62 325 ILE A N 1
ATOM 2356 C CA . ILE A 1 325 ? 10.649 11.207 -24.805 1.00 86.62 325 ILE A CA 1
ATOM 2357 C C . ILE A 1 325 ? 11.935 10.385 -24.895 1.00 86.62 325 ILE A C 1
ATOM 2359 O O . ILE A 1 325 ? 12.004 9.265 -24.420 1.00 86.62 325 ILE A O 1
ATOM 2363 N N . HIS A 1 326 ? 13.004 10.960 -25.434 1.00 86.94 326 HIS A N 1
ATOM 2364 C CA . HIS A 1 326 ? 14.294 10.270 -25.468 1.00 86.94 326 HIS A CA 1
ATOM 2365 C C . HIS A 1 326 ? 15.177 10.694 -24.295 1.00 86.94 326 HIS A C 1
ATOM 2367 O O . HIS A 1 326 ? 15.619 11.845 -24.215 1.00 86.94 326 HIS A O 1
ATOM 2373 N N . VAL A 1 327 ? 15.461 9.747 -23.403 1.00 86.75 327 VAL A N 1
ATOM 2374 C CA . VAL A 1 327 ? 16.442 9.893 -22.326 1.00 86.75 327 VAL A CA 1
ATOM 2375 C C . VAL A 1 327 ? 17.641 9.022 -22.678 1.00 86.75 327 VAL A C 1
ATOM 2377 O O . VAL A 1 327 ? 17.485 7.863 -23.027 1.00 86.75 327 VAL A O 1
ATOM 2380 N N . SER A 1 328 ? 18.847 9.582 -22.615 1.00 88.25 328 SER A N 1
ATOM 2381 C CA . SER A 1 328 ? 20.079 8.804 -22.745 1.00 88.25 328 SER A CA 1
ATOM 2382 C C . SER A 1 328 ? 20.875 8.955 -21.462 1.00 88.25 328 SER A C 1
ATOM 2384 O O . SER A 1 328 ? 21.101 10.074 -20.988 1.00 88.25 328 SER A O 1
ATOM 2386 N N . ILE A 1 329 ? 21.251 7.817 -20.895 1.00 88.75 329 ILE A N 1
ATOM 2387 C CA . ILE A 1 329 ? 22.028 7.711 -19.670 1.00 88.75 329 ILE A CA 1
ATOM 2388 C C . ILE A 1 329 ? 23.316 6.971 -20.020 1.00 88.75 329 ILE A C 1
ATOM 2390 O O . ILE A 1 329 ? 23.279 5.917 -20.650 1.00 88.75 329 ILE A O 1
ATOM 2394 N N . SER A 1 330 ? 24.461 7.545 -19.665 1.00 88.62 330 SER A N 1
ATOM 2395 C CA . SER A 1 330 ? 25.772 6.926 -19.873 1.00 88.62 330 SER A CA 1
ATOM 2396 C C . SER A 1 330 ? 26.713 7.228 -18.713 1.00 88.62 330 SER A C 1
ATOM 2398 O O . SER A 1 330 ? 26.408 8.059 -17.857 1.00 88.62 330 SER A O 1
ATOM 2400 N N . ASP A 1 331 ? 27.874 6.568 -18.710 1.00 88.44 331 ASP A N 1
ATOM 2401 C CA . ASP A 1 331 ? 28.956 6.781 -17.738 1.00 88.44 331 ASP A CA 1
ATOM 2402 C C . ASP A 1 331 ? 28.475 6.698 -16.280 1.00 88.44 331 ASP A C 1
ATOM 2404 O O . ASP A 1 331 ? 28.792 7.555 -15.449 1.00 88.44 331 ASP A O 1
ATOM 2408 N N . THR A 1 332 ? 27.665 5.680 -15.985 1.00 92.31 332 THR A N 1
ATOM 2409 C CA . THR A 1 332 ? 27.196 5.401 -14.632 1.00 92.31 332 THR A CA 1
ATOM 2410 C C . THR A 1 332 ? 28.355 4.916 -13.767 1.00 92.31 332 THR A C 1
ATOM 2412 O O . THR A 1 332 ? 29.203 4.127 -14.189 1.00 92.31 332 THR A O 1
ATOM 2415 N N . ALA A 1 333 ? 28.420 5.427 -12.542 1.00 91.75 333 ALA A N 1
ATOM 2416 C CA . ALA A 1 333 ? 29.315 4.917 -11.514 1.00 91.75 333 ALA A CA 1
ATOM 2417 C C . ALA A 1 333 ? 28.542 4.804 -10.208 1.00 91.75 333 ALA A C 1
ATOM 2419 O O . ALA A 1 333 ? 27.789 5.718 -9.856 1.00 91.75 333 ALA A O 1
ATOM 2420 N N . PHE A 1 334 ? 28.755 3.703 -9.493 1.00 95.38 334 PHE A N 1
ATOM 2421 C CA . PHE A 1 334 ? 28.065 3.430 -8.244 1.00 95.38 334 PHE A CA 1
ATOM 2422 C C . PHE A 1 334 ? 29.029 3.088 -7.124 1.00 95.38 334 PHE A C 1
ATOM 2424 O O . PHE A 1 334 ? 30.067 2.453 -7.336 1.00 95.38 334 PHE A O 1
ATOM 2431 N N . SER A 1 335 ? 28.601 3.418 -5.915 1.00 94.62 335 SER A N 1
ATOM 2432 C CA . SER A 1 335 ? 29.162 2.883 -4.690 1.00 94.62 335 SER A CA 1
ATOM 2433 C C . SER A 1 335 ? 28.081 2.132 -3.927 1.00 94.62 335 SER A C 1
ATOM 2435 O O . SER A 1 335 ? 26.949 2.595 -3.781 1.00 94.62 335 SER A O 1
ATOM 2437 N N . VAL A 1 336 ? 28.433 0.943 -3.439 1.00 95.44 336 VAL A N 1
ATOM 2438 C CA . VAL A 1 336 ? 27.519 0.098 -2.670 1.00 95.44 336 VAL A CA 1
ATOM 2439 C C . VAL A 1 336 ? 27.959 0.030 -1.222 1.00 95.44 336 VAL A C 1
ATOM 2441 O O . VAL A 1 336 ? 29.126 -0.198 -0.902 1.00 95.44 336 VAL A O 1
ATOM 2444 N N . SER A 1 337 ? 26.993 0.203 -0.330 1.00 94.50 337 SER A N 1
ATOM 2445 C CA . SER A 1 337 ? 27.163 0.026 1.107 1.00 94.50 337 SER A CA 1
ATOM 2446 C C . SER A 1 337 ? 26.073 -0.883 1.680 1.00 94.50 337 SER A C 1
ATOM 2448 O O . SER A 1 337 ? 25.078 -1.196 1.024 1.00 94.50 337 SER A O 1
ATOM 2450 N N . GLY A 1 338 ? 26.275 -1.356 2.909 1.00 89.31 338 GLY A N 1
ATOM 2451 C CA . GLY A 1 338 ? 25.375 -2.312 3.560 1.00 89.31 338 GLY A CA 1
ATOM 2452 C C . GLY A 1 338 ? 25.746 -3.781 3.319 1.00 89.31 338 GLY A C 1
ATOM 2453 O O . GLY A 1 338 ? 26.721 -4.114 2.636 1.00 89.31 338 GLY A O 1
ATOM 2454 N N . SER A 1 339 ? 24.983 -4.683 3.937 1.00 84.56 339 SER A N 1
ATOM 2455 C CA . SER A 1 339 ? 25.354 -6.092 4.109 1.00 84.56 339 SER A CA 1
ATOM 2456 C C . SER A 1 339 ? 24.135 -6.989 4.307 1.00 84.56 339 SER A C 1
ATOM 2458 O O . SER A 1 339 ? 23.227 -6.629 5.049 1.00 84.56 339 SER A O 1
ATOM 2460 N N . GLY A 1 340 ? 24.166 -8.192 3.730 1.00 83.44 340 GLY A N 1
ATOM 2461 C CA . GLY A 1 340 ? 23.027 -9.113 3.745 1.00 83.44 340 GLY A CA 1
ATOM 2462 C C . GLY A 1 340 ? 22.082 -8.856 2.571 1.00 83.44 340 GLY A C 1
ATOM 2463 O O . GLY A 1 340 ? 22.554 -8.549 1.470 1.00 83.44 340 GLY A O 1
ATOM 2464 N N . SER A 1 341 ? 20.779 -9.008 2.816 1.00 79.50 341 SER A N 1
ATOM 2465 C CA . SER A 1 341 ? 19.703 -8.882 1.821 1.00 79.50 341 SER A CA 1
ATOM 2466 C C . SER A 1 341 ? 19.350 -7.439 1.452 1.00 79.50 341 SER A C 1
ATOM 2468 O O . SER A 1 341 ? 18.770 -7.225 0.397 1.00 79.50 341 SER A O 1
ATOM 2470 N N . ARG A 1 342 ? 19.730 -6.443 2.265 1.00 82.44 342 ARG A N 1
ATOM 2471 C CA . ARG A 1 342 ? 19.513 -5.016 1.975 1.00 82.44 342 ARG A CA 1
ATOM 2472 C C . ARG A 1 342 ? 20.832 -4.304 1.714 1.00 82.44 342 ARG A C 1
ATOM 2474 O O . ARG A 1 342 ? 21.803 -4.466 2.460 1.00 82.44 342 ARG A O 1
ATOM 2481 N N . ARG A 1 343 ? 20.860 -3.519 0.640 1.00 89.94 343 ARG A N 1
ATOM 2482 C CA . ARG A 1 343 ? 22.030 -2.796 0.133 1.00 89.94 343 ARG A CA 1
ATOM 2483 C C . ARG A 1 343 ? 21.611 -1.395 -0.268 1.00 89.94 343 ARG A C 1
ATOM 2485 O O . ARG A 1 343 ? 20.507 -1.201 -0.760 1.00 89.94 343 ARG A O 1
ATOM 2492 N N . PHE A 1 344 ? 22.517 -0.445 -0.096 1.00 91.38 344 PHE A N 1
ATOM 2493 C CA . PHE A 1 344 ? 22.332 0.918 -0.567 1.00 91.38 344 PHE A CA 1
ATOM 2494 C C . PHE A 1 344 ? 23.279 1.152 -1.730 1.00 91.38 344 PHE A C 1
ATOM 2496 O O . PHE A 1 344 ? 24.493 1.009 -1.566 1.00 91.38 344 PHE A O 1
ATOM 2503 N N . VAL A 1 345 ? 22.716 1.505 -2.880 1.00 92.44 345 VAL A N 1
ATOM 2504 C CA . VAL A 1 345 ? 23.465 1.894 -4.073 1.00 92.44 345 VAL A CA 1
ATOM 2505 C C . VAL A 1 345 ? 23.396 3.411 -4.183 1.00 92.44 345 VAL A C 1
ATOM 2507 O O . VAL A 1 345 ? 22.309 3.985 -4.213 1.00 92.44 345 VAL A O 1
ATOM 2510 N N . LEU A 1 346 ? 24.550 4.066 -4.210 1.00 92.38 346 LEU A N 1
ATOM 2511 C CA . LEU A 1 346 ? 24.659 5.502 -4.421 1.00 92.38 346 LEU A CA 1
ATOM 2512 C C . LEU A 1 346 ? 25.178 5.752 -5.835 1.00 92.38 346 LEU A C 1
ATOM 2514 O O . LEU A 1 346 ? 26.152 5.136 -6.259 1.00 92.38 346 LEU A O 1
ATOM 2518 N N . VAL A 1 347 ? 24.511 6.646 -6.565 1.00 91.44 347 VAL A N 1
ATOM 2519 C CA . VAL A 1 347 ? 24.938 7.064 -7.905 1.00 91.44 347 VAL A CA 1
ATOM 2520 C C . VAL A 1 347 ? 26.013 8.134 -7.759 1.00 91.44 347 VAL A C 1
ATOM 2522 O O . VAL A 1 347 ? 25.713 9.283 -7.434 1.00 91.44 347 VAL A O 1
ATOM 2525 N N . ASP A 1 348 ? 27.266 7.752 -7.990 1.00 89.19 348 ASP A N 1
ATOM 2526 C CA . ASP A 1 348 ? 28.422 8.647 -7.899 1.00 89.19 348 ASP A CA 1
ATOM 2527 C C . ASP A 1 348 ? 28.562 9.518 -9.156 1.00 89.19 348 ASP A C 1
ATOM 2529 O O . ASP A 1 348 ? 28.977 10.677 -9.078 1.00 89.19 348 ASP A O 1
ATOM 2533 N N . ALA A 1 349 ? 28.208 8.971 -10.324 1.00 83.19 349 ALA A N 1
ATOM 2534 C CA . ALA A 1 349 ? 28.238 9.684 -11.596 1.00 83.19 349 ALA A CA 1
ATOM 2535 C C . ALA A 1 349 ? 27.119 9.222 -12.535 1.00 83.19 349 ALA A C 1
ATOM 2537 O O . ALA A 1 349 ? 26.751 8.050 -12.555 1.00 83.19 349 ALA A O 1
ATOM 2538 N N . ILE A 1 350 ? 26.599 10.171 -13.317 1.00 86.44 350 ILE A N 1
ATOM 2539 C CA . ILE A 1 350 ? 25.660 9.930 -14.411 1.00 86.44 350 ILE A CA 1
ATOM 2540 C C . ILE A 1 350 ? 25.850 11.013 -15.481 1.00 86.44 350 ILE A C 1
ATOM 2542 O O . ILE A 1 350 ? 25.737 12.213 -15.202 1.00 86.44 350 ILE A O 1
ATOM 2546 N N . THR A 1 351 ? 26.136 10.610 -16.715 1.00 86.06 351 THR A N 1
ATOM 2547 C CA . THR A 1 351 ? 26.157 11.515 -17.866 1.00 86.06 351 THR A CA 1
ATOM 2548 C C . THR A 1 351 ? 24.794 11.494 -18.545 1.00 86.06 351 THR A C 1
ATOM 2550 O O . THR A 1 351 ? 24.256 10.444 -18.888 1.00 86.06 351 THR A O 1
ATOM 2553 N N . ARG A 1 352 ? 24.243 12.690 -18.778 1.00 74.12 352 ARG A N 1
ATOM 2554 C CA . ARG A 1 352 ? 23.092 12.903 -19.663 1.00 74.12 352 ARG A CA 1
ATOM 2555 C C . ARG A 1 352 ? 23.571 13.701 -20.871 1.00 74.12 352 ARG A C 1
ATOM 2557 O O . ARG A 1 352 ? 23.897 14.881 -20.697 1.00 74.12 352 ARG A O 1
ATOM 2564 N N . PRO A 1 353 ? 23.641 13.115 -22.077 1.00 67.06 353 PRO A N 1
ATOM 2565 C CA . PRO A 1 353 ? 23.900 13.890 -23.279 1.00 67.06 353 PRO A CA 1
ATOM 2566 C C . PRO A 1 353 ? 22.838 14.988 -23.393 1.00 67.06 353 PRO A C 1
ATOM 2568 O O . PRO A 1 353 ? 21.651 14.728 -23.194 1.00 67.06 353 PRO A O 1
ATOM 2571 N N . SER A 1 354 ? 23.249 16.227 -23.676 1.00 55.62 354 SER A N 1
ATOM 2572 C CA . SER A 1 354 ? 22.314 17.344 -23.843 1.00 55.62 354 SER A CA 1
ATOM 2573 C C . SER A 1 354 ? 21.209 16.963 -24.829 1.00 55.62 354 SER A C 1
ATOM 2575 O O . SER A 1 354 ? 21.504 16.633 -25.979 1.00 55.62 354 SER A O 1
ATOM 2577 N N . ALA A 1 355 ? 19.950 17.026 -24.384 1.00 54.88 355 ALA A N 1
ATOM 2578 C CA . ALA A 1 355 ? 18.791 16.736 -25.216 1.00 54.88 355 ALA A CA 1
ATOM 2579 C C . ALA A 1 355 ? 18.815 17.632 -26.464 1.00 54.88 355 ALA A C 1
ATOM 2581 O O . ALA A 1 355 ? 18.612 18.845 -26.394 1.00 54.88 355 ALA A O 1
ATOM 2582 N N . SER A 1 356 ? 19.102 17.038 -27.620 1.00 51.69 356 SER A N 1
ATOM 2583 C CA . SER A 1 356 ? 18.957 17.710 -28.904 1.00 51.69 356 SER A CA 1
ATOM 2584 C C . SER A 1 356 ? 17.478 17.680 -29.262 1.00 51.69 356 SER A C 1
ATOM 2586 O O . SER A 1 356 ? 16.937 16.627 -29.592 1.00 51.69 356 SER A O 1
ATOM 2588 N N . THR A 1 357 ? 16.795 18.823 -29.177 1.00 50.31 357 THR A N 1
ATOM 2589 C CA . THR A 1 357 ? 15.418 18.933 -29.661 1.00 50.31 357 THR A CA 1
ATOM 2590 C C . THR A 1 357 ? 15.416 18.679 -31.167 1.00 50.31 357 THR A C 1
ATOM 2592 O O . THR A 1 357 ? 15.807 19.545 -31.957 1.00 50.31 357 THR A O 1
ATOM 2595 N N . ALA A 1 358 ? 14.975 17.490 -31.583 1.00 52.09 358 ALA A N 1
ATOM 2596 C CA . ALA A 1 358 ? 14.737 17.181 -32.983 1.00 52.09 358 ALA A CA 1
ATOM 2597 C C . ALA A 1 358 ? 13.626 18.108 -33.492 1.00 52.09 358 ALA A C 1
ATOM 2599 O O . ALA A 1 358 ? 12.432 17.864 -33.331 1.00 52.09 358 ALA A O 1
ATOM 2600 N N . THR A 1 359 ? 14.024 19.234 -34.082 1.00 56.06 359 THR A N 1
ATOM 2601 C CA . THR A 1 359 ? 13.098 20.166 -34.719 1.00 56.06 359 THR A CA 1
ATOM 2602 C C . THR A 1 359 ? 12.449 19.418 -35.880 1.00 56.06 359 THR A C 1
ATOM 2604 O O . THR A 1 359 ? 13.084 19.239 -36.921 1.00 56.06 359 THR A O 1
ATOM 2607 N N . ARG A 1 360 ? 11.193 18.968 -35.721 1.00 54.25 360 ARG A N 1
ATOM 2608 C CA . ARG A 1 360 ? 10.373 18.459 -36.831 1.00 54.25 360 ARG A CA 1
ATOM 2609 C C . ARG A 1 360 ? 10.282 19.565 -37.884 1.00 54.25 360 ARG A C 1
ATOM 2611 O O . ARG A 1 360 ? 9.449 20.466 -37.792 1.00 54.25 360 ARG A O 1
ATOM 2618 N N . ARG A 1 361 ? 11.155 19.527 -38.896 1.00 56.00 361 ARG A N 1
ATOM 2619 C CA . ARG A 1 361 ? 11.017 20.364 -40.090 1.00 56.00 361 ARG A CA 1
ATOM 2620 C C . ARG A 1 361 ? 9.726 19.933 -40.773 1.00 56.00 361 ARG A C 1
ATOM 2622 O O . ARG A 1 361 ? 9.684 18.888 -41.412 1.00 56.00 361 ARG A O 1
ATOM 2629 N N . ARG A 1 362 ? 8.668 20.737 -40.636 1.00 56.97 362 ARG A N 1
ATOM 2630 C CA . ARG A 1 362 ? 7.498 20.644 -41.515 1.00 56.97 362 ARG A CA 1
ATOM 2631 C C . ARG A 1 362 ? 8.002 20.806 -42.947 1.00 56.97 362 ARG A C 1
ATOM 2633 O O . ARG A 1 362 ? 8.416 21.897 -43.334 1.00 56.97 362 ARG A O 1
ATOM 2640 N N . CYS A 1 363 ? 7.998 19.724 -43.720 1.00 59.09 363 CYS A N 1
ATOM 2641 C CA . CYS A 1 363 ? 8.163 19.808 -45.162 1.00 59.09 363 CYS A CA 1
ATOM 2642 C C . CYS A 1 363 ? 7.012 20.657 -45.710 1.00 59.09 363 CYS A C 1
ATOM 2644 O O . CYS A 1 363 ? 5.847 20.265 -45.639 1.00 59.09 363 CYS A O 1
ATOM 2646 N N . ALA A 1 364 ? 7.342 21.849 -46.207 1.00 58.72 364 ALA A N 1
ATOM 2647 C CA . ALA A 1 364 ? 6.410 22.676 -46.949 1.00 58.72 364 ALA A CA 1
ATOM 2648 C C . ALA A 1 364 ? 5.967 21.907 -48.201 1.00 58.72 364 ALA A C 1
ATOM 2650 O O . ALA A 1 364 ? 6.791 21.436 -48.986 1.00 58.72 364 ALA A O 1
ATOM 2651 N N . ARG A 1 365 ? 4.653 21.755 -48.349 1.00 61.00 365 ARG A N 1
ATOM 2652 C CA . ARG A 1 365 ? 3.999 21.148 -49.508 1.00 61.00 365 ARG A CA 1
ATOM 2653 C C . ARG A 1 365 ? 4.229 22.073 -50.718 1.00 61.00 365 ARG A C 1
ATOM 2655 O O . ARG A 1 365 ? 3.895 23.253 -50.598 1.00 61.00 365 ARG A O 1
ATOM 2662 N N . PRO A 1 366 ? 4.806 21.608 -51.840 1.00 65.50 366 PRO A N 1
ATOM 2663 C CA . PRO A 1 366 ? 4.927 22.440 -53.032 1.00 65.50 366 PRO A CA 1
ATOM 2664 C C . PRO A 1 366 ? 3.534 22.661 -53.639 1.00 65.50 366 PRO A C 1
ATOM 2666 O O . PRO A 1 366 ? 2.742 21.721 -53.729 1.00 65.50 366 PRO A O 1
ATOM 2669 N N . THR A 1 367 ? 3.242 23.920 -53.967 1.00 73.25 367 THR A N 1
ATOM 2670 C CA . THR A 1 367 ? 2.018 24.404 -54.630 1.00 73.25 367 THR A CA 1
ATOM 2671 C C . THR A 1 367 ? 1.961 24.039 -56.097 1.00 73.25 367 THR A C 1
ATOM 2673 O O . THR A 1 367 ? 3.032 24.142 -56.742 1.00 73.25 367 THR A O 1
#

Radius of gyration: 29.39 Å; chains: 1; bounding box: 92×67×97 Å

Foldseek 3Di:
DDDDDDDDDDDDDDDDDDDDDDDDDDDDDDDDDDDDDDDDDDDDDPPDDDPPPDDPDDDDDDDDDDDDDDDPPVVVVLVVCVGDPDDAQAADDPDPQAFALDPVVLVVSVQHCSQQQQHLNLLSQAQPLVSVVPVPVVVVVVVVCCVVQQFAPPAHSGGQWFKGKDWPPWDWDWDAAPDNQKIKIFIWTKIKIWGDQVGGGGGPCCCCVVVVNDRDPSGDDIDMDTDTGPIWMWGDDPSGIGTYPLLSVLCVVCVPDPDGQDPFFLAADADPDPVVLVVQCLVCVQVVPVSSNLNSPDCSNSVSVRRRCVVCVVVVSVVSVVVVDHWDKDDWDWDWDDDDPDIDIDTPDIDTDPDDPPPPPPDDDDD

Sequence (367 aa):
MTDTNEPGAGWAPPSLPSAVQKPTLPPAVSPSRTPPSNPGLGGVDPTAPMMQVVPGVAAPSAPKRSRAKTVGALAGVGALVAAGAFAVVTITGNDEKGGAASPTEVGTLLTAALDNEDVLGVIDLLLPGEREAFRDPIIDTFDNLRRLGVLADDASLSAIGGVDIKLTDVVVRDTTTNAPEIVNLELSGSATVSVDGEKVPLGGLLIDDVFEGERPDMDADPQTEEFEDVPLTVVQRDGRWYLSAFYTVAEQARADTDLDIPATGVAPKGADAPEGALDDMLEAVSDQNLERLIGLLDPTEAEALQRYAPLFLDDAQAELDDAGIHVSISDTAFSVSGSGSRRFVLVDAITRPSASTATRRRCARPT

pLDDT: mean 77.96, std 24.13, range [25.67, 98.44]

Secondary structure (DSSP, 8-state):
-----PPPPPP-PPPPPPPPPPPPPPPP-----PPPPPPPPPPPPTTS---------PPPPPPPPP---SSTTTHHHHHHHHS---S--------TT-SBSSHHHHHHHHHHTTTTT-SHHHHHHB-HHHHHHHHHHHHHHHHHHHHTTSB-TT--SSS-TTEEEEEEEEEEEEEE-SSTTEEEEEEEEEEEEEE-TTTS-B-HIIIIIISTT------EEEEEEEEEEEEEEEEEETTEEEEEHHHHHHHHHHHTS-PPPPSS-PPP---SSHHHHHHHHHHHHHTT-HHHHHHTS-TTTSHHHHHHGGGTHHHHHHHHHHHT-----EEEEEEEE--SS--EEEEEEEE------------PPP-

=== Feature glossary ===
Key to the feature types in this record:

— What the protein is —

Primary structure: the covalent order of the twenty standard amino acids along the backbone. Two proteins with the same sequence will (almost always) fold to the same structure; two with 30% identity often share a fold but not the details.

Database cross-references. InterPro integrates a dozen domain/family signature databases into unified entries with residue-range hits. GO terms attach function/process/location labels with evidence codes. 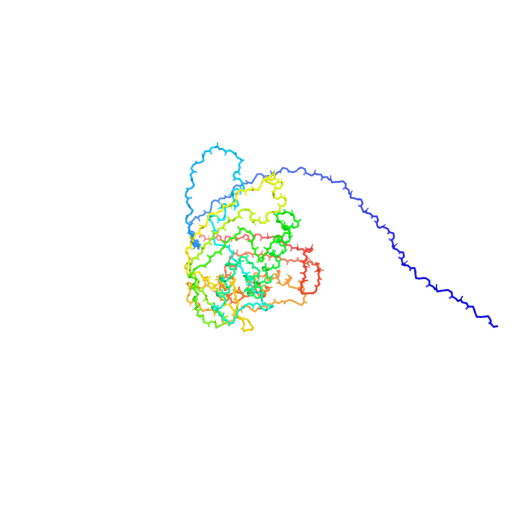CATH codes position the fold in a four-level structural taxonomy. Organism is the NCBI-taxonomy species name.

— Where its atoms are —

The mmCIF block holds the 3D Cartesian coordinates of each backbone atom (N, Cα, C, O) in ångströms. mmCIF is the PDB's canonical archive format — a tagged-loop text representation of the atomic model.

Six rendered views show the 3D structure from the faces of a cube — i.e. along ±x, ±y, ±z. Rendering representation is drawn randomly per protein from cartoon (secondary-structure ribbons), sticks (backbone bonds), or molecular surface; coloring is either N→C rainbow (blue at the N-terminus through red at the C-terminus) or one color per chain.

— Local backbone conformation —

DSSP 8-state secondary structure assigns each residue one of H (α-helix), G (3₁₀-helix), I (π-helix), E (extended β-strand), B (isolated β-bridge), T (hydrogen-bonded turn), S (bend), or '-' (coil). The assignment is computed from backbone hydrogen-bond geometry via the Kabsch–Sander algorithm.

P-SEA three-state annotation labels each residue as helix, strand, or coil based purely on the geometry of the Cα trace. It serves as a fallback when the full backbone (and thus DSSP) is unavailable.

The φ/ψ torsion pair specifies the backbone conformation at each residue. φ rotates about the N–Cα bond, ψ about the Cα–C bond. Steric clashes forbid most of the (φ, ψ) plane — the allowed regions (α-helix basin, β-sheet basin, left-handed helix) are the Ramachandran-allowed regions.

— Global shape and packing —

The geometric summary reports three shape descriptors. Rg (radius of gyration) measures how spread out the Cα atoms are about their centre of mass; compact globular proteins have small Rg, elongated or unfolded ones large. Cα contacts (<8 Å, |i−j|>4) count long-range residue pairs in spatial proximity — high for tightly packed folds, near zero for rods or random coil. The bounding-box extents give the protein's footprint along x, y, z in Å.

Accessible surface area quantifies burial. A residue with SASA near zero is packed into the hydrophobic core; one with SASA >100 Å² sits on the surface. Computed here via the Shrake–Rupley numerical algorithm with a 1.4 Å probe.

Plot images: a contact map (which residues are close in 3D, as an N×N binary image), a Ramachandran scatter (backbone torsion angles, revealing secondary-structure composition at a glance), and — for AlphaFold structures — a PAE heatmap (pairwise prediction confidence).

— Structural neighborhood —

The Foldseek 3Di string encodes local tertiary geometry as a 20-letter alphabet — one character per residue — derived from the relative positions of nearby Cα atoms. Unlike the amino-acid sequence, 3Di is a direct function of the 3D structure, so two proteins with the same fold have similar 3Di strings even at low sequence identity.

Nearest PDB neighbors are the top structural matches found by Foldseek when searching this structure against the entire Protein Data Bank. Each hit reports a TM-score (0 to 1; >0.5 almost always implies the same fold) and an E-value. These are *structural* homologs — they may share no detectable sequence similarity.

— Confidence and disorder —

For AlphaFold models, the B-factor field carries pLDDT — the model's own estimate of local accuracy on a 0–100 scale. Regions with pLDDT<50 should be treated as essentially unmodeled; they often correspond to intrinsically disordered segments.

B-factor (Debye–Waller factor) reflects atomic displacement in the crystal lattice. It is an experimental observable (units Å²), not a prediction; low values mean the atom is pinned down, high values mean it moves or is heterogeneous across the crystal.

Predicted aligned error is AlphaFold's pairwise confidence. Unlike pLDDT (per-residue), PAE is per-residue-pair and captures whether two parts of the structure are correctly placed relative to each other. Units are ångströms of expected positional error.